Protein AF-A0A2D5TK90-F1 (afdb_monomer_lite)

Radius of gyration: 46.1 Å; chains: 1; bounding box: 96×76×104 Å

Foldseek 3Di:
DDPPPVVVVVVVVVVVVVVVVVVCVPVDDDPDDPDPDDPDPPVPDDPPPQDPVRVVVVVVVVVVVVVVVVVVVVVVVVVVVVVVVVVVVVVVCVVDDPPVCVLLVVLQVQLVVLCVQLVVCVVVVVLVSNLVSLVSSCVSPVPPVSSLVSNLVSLLVCCLPVVPVVSLVVSLVSLVVCCVVCVVCVVVSVVSNVVSVVSPD

Sequence (201 aa):
MSGGGFMSSMNSVIRKNRDLLKNKSKFRERNPIPNKSKKTKLDQYEIREISFQEKTKIRHQKKMQDTQSIIIKFLIGFLLVSIFINIYLAFIKSDEIPPENLPLKRLEEMSADFNKSGELFRRIKNWSGAIDSYKLSIENDPSNFDAHQKLLFVLTEKCKEDDDYQRCLEAKEHANKIKKIFIEEEEKLDEIVKKINKIKK

Structure (mmCIF, N/CA/C/O backbone):
data_AF-A0A2D5TK90-F1
#
_entry.id   AF-A0A2D5TK90-F1
#
loop_
_atom_site.group_PDB
_atom_site.id
_atom_site.type_symbol
_atom_site.label_atom_id
_atom_site.label_alt_id
_atom_site.label_comp_id
_atom_site.label_asym_id
_atom_site.label_entity_id
_atom_site.label_seq_id
_atom_site.pdbx_PDB_ins_code
_atom_site.Cartn_x
_atom_site.Cartn_y
_atom_site.Cartn_z
_atom_site.occupancy
_atom_site.B_iso_or_equiv
_atom_site.auth_seq_id
_atom_site.auth_comp_id
_atom_site.auth_asym_id
_atom_site.auth_atom_id
_atom_site.pdbx_PDB_model_num
ATOM 1 N N . MET A 1 1 ? -17.715 66.823 68.731 1.00 54.03 1 MET A N 1
ATOM 2 C CA . MET A 1 1 ? -18.935 66.006 68.919 1.00 54.03 1 MET A CA 1
ATOM 3 C C . MET A 1 1 ? -19.782 66.126 67.665 1.00 54.03 1 MET A C 1
ATOM 5 O O . MET A 1 1 ? -20.173 67.231 67.329 1.00 54.03 1 MET A O 1
ATOM 9 N N . SER A 1 2 ? -20.015 65.035 66.940 1.00 43.16 2 SER A N 1
ATOM 10 C CA . SER A 1 2 ? -21.021 65.011 65.871 1.00 43.16 2 SER A CA 1
ATOM 11 C C . SER A 1 2 ? -21.533 63.581 65.723 1.00 43.16 2 SER A C 1
ATOM 13 O O . SER A 1 2 ? -20.884 62.714 65.138 1.00 43.16 2 SER A O 1
ATOM 15 N N . GLY A 1 3 ? -22.664 63.318 66.378 1.00 56.09 3 GLY A N 1
ATOM 16 C CA . GLY A 1 3 ? -23.354 62.033 66.406 1.00 56.09 3 GLY A CA 1
ATOM 17 C C . GLY A 1 3 ? -24.099 61.757 65.101 1.00 56.09 3 GLY A C 1
ATOM 18 O O . GLY A 1 3 ? -25.322 61.817 65.064 1.00 56.09 3 GLY A O 1
ATOM 19 N N . GLY A 1 4 ? -23.364 61.449 64.029 1.00 54.12 4 GLY A N 1
ATOM 20 C CA . GLY A 1 4 ? -23.938 61.141 62.709 1.00 54.12 4 GLY A CA 1
ATOM 21 C C . GLY A 1 4 ? -24.215 59.654 62.437 1.00 54.12 4 GLY A C 1
ATOM 22 O O . GLY A 1 4 ? -24.964 59.325 61.519 1.00 54.12 4 GLY A O 1
ATOM 23 N N . GLY A 1 5 ? -23.645 58.733 63.223 1.00 58.75 5 GLY A N 1
ATOM 24 C CA . GLY A 1 5 ? -23.726 57.288 62.946 1.00 58.75 5 GLY A CA 1
ATOM 25 C C . GLY A 1 5 ? -25.103 56.669 63.211 1.00 58.75 5 GLY A C 1
ATOM 26 O O . GLY A 1 5 ? -25.573 55.832 62.440 1.00 58.75 5 GLY A O 1
ATOM 27 N N . PHE A 1 6 ? -25.786 57.119 64.267 1.00 59.12 6 PHE A N 1
ATOM 28 C CA . PHE A 1 6 ? -27.066 56.538 64.687 1.00 59.12 6 PHE A CA 1
ATOM 29 C C . PHE A 1 6 ? -28.229 56.949 63.773 1.00 59.12 6 PHE A C 1
ATOM 31 O O . PHE A 1 6 ? -29.079 56.128 63.440 1.00 59.12 6 PHE A O 1
ATOM 38 N N . MET A 1 7 ? -28.240 58.194 63.285 1.00 58.31 7 MET A N 1
ATOM 39 C CA . MET A 1 7 ? -29.274 58.645 62.346 1.00 58.31 7 MET A CA 1
ATOM 40 C C . MET A 1 7 ? -29.135 58.001 60.961 1.00 58.31 7 MET A C 1
ATOM 42 O O . MET A 1 7 ? -30.141 57.734 60.305 1.00 58.31 7 MET A O 1
ATOM 46 N N . SER A 1 8 ? -27.909 57.687 60.530 1.00 62.44 8 SER A N 1
ATOM 47 C CA . SER A 1 8 ? -27.668 56.978 59.267 1.00 62.44 8 SER A CA 1
ATOM 48 C C . SER A 1 8 ? -28.209 55.542 59.303 1.00 62.44 8 SER A C 1
ATOM 50 O O . SER A 1 8 ? -28.915 55.115 58.383 1.00 62.44 8 SER A O 1
ATOM 52 N N . SER A 1 9 ? -27.979 54.815 60.406 1.00 66.12 9 SER A N 1
ATOM 53 C CA . SER A 1 9 ? -28.521 53.460 60.567 1.00 66.12 9 SER A CA 1
ATOM 54 C C . SER A 1 9 ? -30.051 53.479 60.649 1.00 66.12 9 SER A C 1
ATOM 56 O O . SER A 1 9 ? -30.713 52.687 59.975 1.00 66.12 9 SER A O 1
ATOM 58 N N . MET A 1 10 ? -30.624 54.449 61.362 1.00 70.88 10 MET A N 1
ATOM 59 C CA . MET A 1 10 ? -32.071 54.599 61.503 1.00 70.88 10 MET A CA 1
ATOM 60 C C . MET A 1 10 ? -32.746 54.933 60.165 1.00 70.88 10 MET A C 1
ATOM 62 O O . MET A 1 10 ? -33.746 54.311 59.805 1.00 70.88 10 MET A O 1
ATOM 66 N N . ASN A 1 11 ? -32.144 55.809 59.356 1.00 70.06 11 ASN A N 1
ATOM 67 C CA . ASN A 1 11 ? -32.622 56.106 58.003 1.00 70.06 11 ASN A CA 1
ATOM 68 C C . ASN A 1 11 ? -32.557 54.888 57.070 1.00 70.06 11 ASN A C 1
ATOM 70 O O . ASN A 1 11 ? -33.447 54.702 56.235 1.00 70.06 11 ASN A O 1
ATOM 74 N N . SER A 1 12 ? -31.547 54.027 57.221 1.00 70.69 12 SER A N 1
ATOM 75 C CA . SER A 1 12 ? -31.434 52.790 56.438 1.00 70.69 12 SER A CA 1
ATOM 76 C C . SER A 1 12 ? -32.532 51.772 56.783 1.00 70.69 12 SER A C 1
ATOM 78 O O . SER A 1 12 ? -33.103 51.144 55.887 1.00 70.69 12 SER A O 1
ATOM 80 N N . VAL A 1 13 ? -32.892 51.667 58.067 1.00 73.25 13 VAL A N 1
ATOM 81 C CA . VAL A 1 13 ? -33.978 50.802 58.552 1.00 73.25 13 VAL A CA 1
ATOM 82 C C . VAL A 1 13 ? -35.334 51.341 58.099 1.00 73.25 13 VAL A C 1
ATOM 84 O O . VAL A 1 13 ? -36.159 50.581 57.595 1.00 73.25 13 VAL A O 1
ATOM 87 N N . ILE A 1 14 ? -35.550 52.657 58.186 1.00 75.31 14 ILE A N 1
ATOM 88 C CA . ILE A 1 14 ? -36.778 53.303 57.700 1.00 75.31 14 ILE A CA 1
ATOM 89 C C . ILE A 1 14 ? -36.935 53.108 56.185 1.00 75.31 14 ILE A C 1
ATOM 91 O O . ILE A 1 14 ? -38.036 52.798 55.728 1.00 75.31 14 ILE A O 1
ATOM 95 N N . ARG A 1 15 ? -35.853 53.210 55.397 1.00 71.38 15 ARG A N 1
ATOM 96 C CA . ARG A 1 15 ? -35.884 52.908 53.952 1.00 71.38 15 ARG A CA 1
ATOM 97 C C . ARG A 1 15 ? -36.272 51.461 53.668 1.00 71.38 15 ARG A C 1
ATOM 99 O O . ARG A 1 15 ? -37.215 51.245 52.913 1.00 71.38 15 ARG A O 1
ATOM 106 N N . LYS A 1 16 ? -35.622 50.488 54.315 1.00 69.31 16 LYS A N 1
ATOM 107 C CA . LYS A 1 16 ? -35.966 49.063 54.152 1.00 69.31 16 LYS A CA 1
ATOM 108 C C . LYS A 1 16 ? -37.419 48.775 54.534 1.00 69.31 16 LYS A C 1
ATOM 110 O O . LYS A 1 16 ? -38.108 48.052 53.820 1.00 69.31 16 LYS A O 1
ATOM 115 N N . ASN A 1 17 ? -37.916 49.390 55.605 1.00 71.75 17 ASN A N 1
ATOM 116 C CA . ASN A 1 17 ? -39.316 49.259 56.004 1.00 71.75 17 ASN A CA 1
ATOM 117 C C . ASN A 1 17 ? -40.267 49.912 54.990 1.00 71.75 17 ASN A C 1
ATOM 119 O O . ASN A 1 17 ? -41.322 49.357 54.696 1.00 71.75 17 ASN A O 1
ATOM 123 N N . ARG A 1 18 ? -39.896 51.047 54.389 1.00 71.94 18 ARG A N 1
ATOM 124 C CA . ARG A 1 18 ? -40.683 51.695 53.328 1.00 71.94 18 ARG A CA 1
ATOM 125 C C . ARG A 1 18 ? -40.760 50.843 52.060 1.00 71.94 18 ARG A C 1
ATOM 127 O O . ARG A 1 18 ? -41.823 50.796 51.445 1.00 71.94 18 ARG A O 1
ATOM 134 N N . ASP A 1 19 ? -39.691 50.141 51.703 1.00 67.44 19 ASP A N 1
ATOM 135 C CA . ASP A 1 19 ? -39.678 49.227 50.553 1.00 67.44 19 ASP A CA 1
ATOM 136 C C . ASP A 1 19 ? -40.534 47.975 50.808 1.00 67.44 19 ASP A C 1
ATOM 138 O O . ASP A 1 19 ? -41.284 47.544 49.930 1.00 67.44 19 ASP A O 1
ATOM 142 N N . LEU A 1 20 ? -40.540 47.461 52.045 1.00 64.56 20 LEU A N 1
ATOM 143 C CA . LEU A 1 20 ? -41.476 46.413 52.473 1.00 64.56 20 LEU A CA 1
ATOM 144 C C . LEU A 1 20 ? -42.942 46.873 52.380 1.00 64.56 20 LEU A C 1
ATOM 146 O O . LEU A 1 20 ? -43.810 46.094 51.990 1.00 64.56 20 LEU A O 1
ATOM 150 N N . LEU A 1 21 ? -43.222 48.145 52.685 1.00 63.66 21 LEU A N 1
ATOM 151 C CA . LEU A 1 21 ? -44.562 48.729 52.575 1.00 63.66 21 LEU A CA 1
ATOM 152 C C . LEU A 1 21 ? -44.948 49.100 51.132 1.00 63.66 21 LEU A C 1
ATOM 154 O O . LEU A 1 21 ? -46.135 49.107 50.822 1.00 63.66 21 LEU A O 1
ATOM 158 N N . LYS A 1 22 ? -43.999 49.385 50.232 1.00 63.22 22 LYS A N 1
ATOM 159 C CA . LYS A 1 22 ? -44.282 49.602 48.797 1.00 63.22 22 LYS A CA 1
ATOM 160 C C . LYS A 1 22 ? -44.717 48.318 48.091 1.00 63.22 22 LYS A C 1
ATOM 162 O O . LYS A 1 22 ? -45.549 48.372 47.192 1.00 63.22 22 LYS A O 1
ATOM 167 N N . ASN A 1 23 ? -44.266 47.160 48.572 1.00 55.91 23 ASN A N 1
ATOM 168 C CA . ASN A 1 23 ? -44.740 45.846 48.123 1.00 55.91 23 ASN A CA 1
ATOM 169 C C . ASN A 1 23 ? -46.127 45.455 48.687 1.00 55.91 23 ASN A C 1
ATOM 171 O O . ASN A 1 23 ? -46.530 44.291 48.617 1.00 55.91 23 ASN A O 1
ATOM 175 N N . LYS A 1 24 ? -46.902 46.424 49.205 1.00 54.28 24 LYS A N 1
ATOM 176 C CA . LYS A 1 24 ? -48.295 46.246 49.646 1.00 54.28 24 LYS A CA 1
ATOM 177 C C . LYS A 1 24 ? -49.293 45.937 48.530 1.00 54.28 24 LYS A C 1
ATOM 179 O O . LYS A 1 24 ? -50.417 45.586 48.861 1.00 54.28 24 LYS A O 1
ATOM 184 N N . SER A 1 25 ? -48.919 45.944 47.247 1.00 54.69 25 SER A N 1
ATOM 185 C CA . SER A 1 25 ? -49.802 45.419 46.185 1.00 54.69 25 SER A CA 1
ATOM 186 C C . SER A 1 25 ? -50.128 43.923 46.349 1.00 54.69 25 SER A C 1
ATOM 188 O O . SER A 1 25 ? -51.062 43.425 45.728 1.00 54.69 25 SER A O 1
ATOM 190 N N . LYS A 1 26 ? -49.406 43.205 47.226 1.00 55.16 26 LYS A N 1
ATOM 191 C CA . LYS A 1 26 ? -49.747 41.838 47.662 1.00 55.16 26 LYS A CA 1
ATOM 192 C C . LYS A 1 26 ? -50.606 41.770 48.930 1.00 55.16 26 LYS A C 1
ATOM 194 O O . LYS A 1 26 ? -51.121 40.701 49.250 1.00 55.16 26 LYS A O 1
ATOM 199 N N . PHE A 1 27 ? -50.800 42.879 49.640 1.00 55.88 27 PHE A N 1
ATOM 200 C CA . PHE A 1 27 ? -51.770 42.970 50.726 1.00 55.88 27 PHE A CA 1
ATOM 201 C C . PHE A 1 27 ? -53.108 43.405 50.135 1.00 55.88 27 PHE A C 1
ATOM 203 O O . PHE A 1 27 ? -53.437 44.585 50.104 1.00 55.88 27 PHE A O 1
ATOM 210 N N . ARG A 1 28 ? -53.886 42.425 49.662 1.00 52.75 28 ARG A N 1
ATOM 211 C CA . ARG A 1 28 ? -55.330 42.601 49.478 1.00 52.75 28 ARG A CA 1
ATOM 212 C C . ARG A 1 28 ? -55.897 43.203 50.764 1.00 52.75 28 ARG A C 1
ATOM 214 O O . ARG A 1 28 ? -55.723 42.612 51.834 1.00 52.75 28 ARG A O 1
ATOM 221 N N . GLU A 1 29 ? -56.567 44.347 50.651 1.00 50.97 29 GLU A N 1
ATOM 222 C CA . GLU A 1 29 ? -57.528 44.787 51.657 1.00 50.97 29 GLU A CA 1
ATOM 223 C C . GLU A 1 29 ? -58.407 43.584 51.995 1.00 50.97 29 GLU A C 1
ATOM 225 O O . GLU A 1 29 ? -59.046 42.990 51.123 1.00 50.97 29 GLU A O 1
ATOM 230 N N . ARG A 1 30 ? -58.366 43.143 53.254 1.00 51.00 30 ARG A N 1
ATOM 231 C CA . ARG A 1 30 ? -59.357 42.179 53.712 1.00 51.00 30 ARG A CA 1
ATOM 232 C C . ARG A 1 30 ? -60.684 42.914 53.643 1.00 51.00 30 ARG A C 1
ATOM 234 O O . ARG A 1 30 ? -60.821 43.960 54.272 1.00 51.00 30 ARG A O 1
ATOM 241 N N . ASN A 1 31 ? -61.605 42.365 52.858 1.00 48.66 31 ASN A N 1
ATOM 242 C CA . ASN A 1 31 ? -62.979 42.832 52.760 1.00 48.66 31 ASN A CA 1
ATOM 243 C C . ASN A 1 31 ? -63.517 43.218 54.149 1.00 48.66 31 ASN A C 1
ATOM 245 O O . ASN A 1 31 ? -63.238 42.493 55.116 1.00 48.66 31 ASN A O 1
ATOM 249 N N . PRO A 1 32 ? -64.289 44.314 54.264 1.00 55.88 32 PRO A N 1
ATOM 250 C CA . PRO A 1 32 ? -64.964 44.643 55.507 1.00 55.88 32 PRO A CA 1
ATOM 251 C C . PRO A 1 32 ? -65.766 43.425 55.973 1.00 55.88 32 PRO A C 1
ATOM 253 O O . PRO A 1 32 ? -66.385 42.725 55.169 1.00 55.88 32 PRO A O 1
ATOM 256 N N . ILE A 1 33 ? -65.651 43.147 57.272 1.00 50.88 33 ILE A N 1
ATOM 257 C CA . ILE A 1 33 ? -66.181 41.974 57.973 1.00 50.88 33 ILE A CA 1
ATOM 258 C C . ILE A 1 33 ? -67.583 41.638 57.437 1.00 50.88 33 ILE A C 1
ATOM 260 O O . ILE A 1 33 ? -68.490 42.460 57.594 1.00 50.88 33 ILE A O 1
ATOM 264 N N . PRO A 1 34 ? -67.798 40.462 56.814 1.00 42.78 34 PRO A N 1
ATOM 265 C CA . PRO A 1 34 ? -69.133 40.082 56.403 1.00 42.78 34 PRO A CA 1
ATOM 266 C C . PRO A 1 34 ? -69.979 39.906 57.660 1.00 42.78 34 PRO A C 1
ATOM 268 O O . PRO A 1 34 ? -69.581 39.257 58.630 1.00 42.78 34 PRO A O 1
ATOM 271 N N . ASN A 1 35 ? -71.139 40.549 57.624 1.00 44.41 35 ASN A N 1
ATOM 272 C CA . ASN A 1 35 ? -72.135 40.585 58.676 1.00 44.41 35 ASN A CA 1
ATOM 273 C C . ASN A 1 35 ? -72.366 39.180 59.274 1.00 44.41 35 ASN A C 1
ATOM 275 O O . ASN A 1 35 ? -72.590 38.207 58.548 1.00 44.41 35 ASN A O 1
ATOM 279 N N . LYS A 1 36 ? -72.262 39.080 60.605 1.00 52.12 36 LYS A N 1
ATOM 280 C CA . LYS A 1 36 ? -72.342 37.839 61.392 1.00 52.12 36 LYS A CA 1
ATOM 281 C C . LYS A 1 36 ? -73.651 37.092 61.112 1.00 52.12 36 LYS A C 1
ATOM 283 O O . LYS A 1 36 ? -74.667 37.401 61.720 1.00 52.12 36 LYS A O 1
ATOM 288 N N . SER A 1 37 ? -73.638 36.072 60.255 1.00 52.28 37 SER A N 1
ATOM 289 C CA . SER A 1 37 ? -74.726 35.072 60.251 1.00 52.28 37 SER A CA 1
ATOM 290 C C . SER A 1 37 ? -74.398 33.703 59.650 1.00 52.28 37 SER A C 1
ATOM 292 O O . SER A 1 37 ? -75.303 32.891 59.484 1.00 52.28 37 SER A O 1
ATOM 294 N N . LYS A 1 38 ? -73.130 33.362 59.385 1.00 43.72 38 LYS A N 1
ATOM 295 C CA . LYS A 1 38 ? -72.759 31.969 59.081 1.00 43.72 38 LYS A CA 1
ATOM 296 C C . LYS A 1 38 ? -71.447 31.603 59.759 1.00 43.72 38 LYS A C 1
ATOM 298 O O . LYS A 1 38 ? -70.394 32.088 59.364 1.00 43.72 38 LYS A O 1
ATOM 303 N N . LYS A 1 39 ? -71.530 30.730 60.771 1.00 52.34 39 LYS A N 1
ATOM 304 C CA . LYS A 1 39 ? -70.386 29.999 61.334 1.00 52.34 39 LYS A CA 1
ATOM 305 C C . LYS A 1 39 ? -69.757 29.165 60.216 1.00 52.34 39 LYS A C 1
ATOM 307 O O . LYS A 1 39 ? -70.213 28.062 59.920 1.00 52.34 39 LYS A O 1
ATOM 312 N N . THR A 1 40 ? -68.751 29.708 59.544 1.00 42.81 40 THR A N 1
ATOM 313 C CA . THR A 1 40 ? -67.854 28.930 58.692 1.00 42.81 40 THR A CA 1
ATOM 314 C C . THR A 1 40 ? -66.871 28.177 59.585 1.00 42.81 40 THR A C 1
ATOM 316 O O . THR A 1 40 ? -66.503 28.654 60.654 1.00 42.81 40 THR A O 1
ATOM 319 N N . LYS A 1 41 ? -66.474 26.974 59.158 1.00 51.16 41 LYS A N 1
ATOM 320 C CA . LYS A 1 41 ? -65.645 25.974 59.867 1.00 51.16 41 LYS A CA 1
ATOM 321 C C . LYS A 1 41 ? -64.217 26.435 60.258 1.00 51.16 41 LYS A C 1
ATOM 323 O O . LYS A 1 41 ? -63.323 25.606 60.377 1.00 51.16 41 LYS A O 1
ATOM 328 N N . LEU A 1 42 ? -63.966 27.735 60.399 1.00 47.94 42 LEU A N 1
ATOM 329 C CA . LEU A 1 42 ? -62.645 28.305 60.667 1.00 47.94 42 LEU A CA 1
ATOM 330 C C . LEU A 1 42 ? -62.343 28.515 62.160 1.00 47.94 42 LEU A C 1
ATOM 332 O O . LEU A 1 42 ? -61.182 28.709 62.500 1.00 47.94 42 LEU A O 1
ATOM 336 N N . ASP A 1 43 ? -63.340 28.414 63.044 1.00 45.16 43 ASP A N 1
ATOM 337 C CA . ASP A 1 43 ? -63.162 28.573 64.500 1.00 45.16 43 ASP A CA 1
ATOM 338 C C . ASP A 1 43 ? -62.642 27.296 65.201 1.00 45.16 43 ASP A C 1
ATOM 340 O O . ASP A 1 43 ? -62.602 27.227 66.424 1.00 45.16 43 ASP A O 1
ATOM 344 N N . GLN A 1 44 ? -62.249 26.265 64.443 1.00 46.81 44 GLN A N 1
ATOM 345 C CA . GLN A 1 44 ? -61.806 24.963 64.969 1.00 46.81 44 GLN A CA 1
ATOM 346 C C . GLN A 1 44 ? -60.291 24.725 64.910 1.00 46.81 44 GLN A C 1
ATOM 348 O O . GLN A 1 44 ? -59.839 23.598 65.099 1.00 46.81 44 GLN A O 1
ATOM 353 N N . TYR A 1 45 ? -59.486 25.758 64.670 1.00 52.69 45 TYR A N 1
ATOM 354 C CA . TYR A 1 45 ? -58.036 25.630 64.802 1.00 52.69 45 TYR A CA 1
ATOM 355 C C . TYR A 1 45 ? -57.597 26.102 66.187 1.00 52.69 45 TYR A C 1
ATOM 357 O O . TYR A 1 45 ? -57.235 27.261 66.380 1.00 52.69 45 TYR A O 1
ATOM 365 N N . GLU A 1 46 ? -57.602 25.181 67.151 1.00 51.25 46 GLU A N 1
ATOM 366 C CA . GLU A 1 46 ? -56.807 25.342 68.367 1.00 51.25 46 GLU A CA 1
ATOM 367 C C . GLU A 1 46 ? -55.328 25.346 67.969 1.00 51.25 46 GLU A C 1
ATOM 369 O O . GLU A 1 46 ? -54.778 24.341 67.507 1.00 51.25 46 GLU A O 1
ATOM 374 N N . ILE A 1 47 ? -54.668 26.495 68.118 1.00 52.44 47 ILE A N 1
ATOM 375 C CA . ILE A 1 47 ? -53.214 26.581 67.979 1.00 52.44 47 ILE A CA 1
ATOM 376 C C . ILE A 1 47 ? -52.622 25.860 69.190 1.00 52.44 47 ILE A C 1
ATOM 378 O O . ILE A 1 47 ? -52.424 26.448 70.250 1.00 52.44 47 ILE A O 1
ATOM 382 N N . ARG A 1 48 ? -52.376 24.558 69.038 1.00 60.00 48 ARG A N 1
ATOM 383 C CA . ARG A 1 48 ? -51.713 23.743 70.055 1.00 60.00 48 ARG A CA 1
ATOM 384 C C . ARG A 1 48 ? -50.295 24.281 70.252 1.00 60.00 48 ARG A C 1
ATOM 386 O O . ARG A 1 48 ? -49.499 24.280 69.310 1.00 60.00 48 ARG A O 1
ATOM 393 N N . GLU A 1 49 ? -49.964 24.742 71.455 1.00 60.84 49 GLU A N 1
ATOM 394 C CA . GLU A 1 49 ? -48.594 25.137 71.784 1.00 60.84 49 GLU A CA 1
ATOM 395 C C . GLU A 1 49 ? -47.697 23.895 71.804 1.00 60.84 49 GLU A C 1
ATOM 397 O O . GLU A 1 49 ? -47.638 23.134 72.765 1.00 60.84 49 GLU A O 1
ATOM 402 N N . ILE A 1 50 ? -47.018 23.667 70.682 1.00 63.16 50 ILE A N 1
ATOM 403 C CA . ILE A 1 50 ? -46.083 22.556 70.511 1.00 63.16 50 ILE A CA 1
ATOM 404 C C . ILE A 1 50 ? -44.921 22.751 71.489 1.00 63.16 50 ILE A C 1
ATOM 406 O O . ILE A 1 50 ? -44.228 23.781 71.446 1.00 63.16 50 ILE A O 1
ATOM 410 N N . SER A 1 51 ? -44.690 21.751 72.342 1.00 73.12 51 SER A N 1
ATOM 411 C CA . SER A 1 51 ? -43.623 21.783 73.345 1.00 73.12 51 SER A CA 1
ATOM 412 C C . SER A 1 51 ? -42.246 21.931 72.686 1.00 73.12 51 SER A C 1
ATOM 414 O O . SER A 1 51 ? -42.032 21.548 71.531 1.00 73.12 51 SER A O 1
ATOM 416 N N . PHE A 1 52 ? -41.267 22.480 73.411 1.00 73.62 52 PHE A N 1
ATOM 417 C CA . PHE A 1 52 ? -39.911 22.654 72.878 1.00 73.62 52 PHE A CA 1
ATOM 418 C C . PHE A 1 52 ? -39.304 21.327 72.383 1.00 73.62 52 PHE A C 1
ATOM 420 O O . PHE A 1 52 ? -38.693 21.292 71.316 1.00 73.62 52 PHE A O 1
ATOM 427 N N . GLN A 1 53 ? -39.551 20.228 73.104 1.00 73.62 53 GLN A N 1
ATOM 428 C CA . GLN A 1 53 ? -39.104 18.882 72.726 1.00 73.62 53 GLN A CA 1
ATOM 429 C C . GLN A 1 53 ? -39.756 18.368 71.435 1.00 73.62 53 GLN A C 1
ATOM 431 O O . GLN A 1 53 ? -39.152 17.623 70.667 1.00 73.62 53 GLN A O 1
ATOM 436 N N . GLU A 1 54 ? -40.998 18.755 71.171 1.00 75.06 54 GLU A N 1
ATOM 437 C CA . GLU A 1 54 ? -41.729 18.340 69.977 1.00 75.06 54 GLU A CA 1
ATOM 438 C C . GLU A 1 54 ? -41.299 19.186 68.761 1.00 75.06 54 GLU A C 1
ATOM 440 O O . GLU A 1 54 ? -41.080 18.652 67.671 1.00 75.06 54 GLU A O 1
ATOM 445 N N . LYS A 1 55 ? -40.988 20.478 68.962 1.00 77.00 55 LYS A N 1
ATOM 446 C CA . LYS A 1 55 ? -40.357 21.338 67.939 1.00 77.00 55 LYS A CA 1
ATOM 447 C C . LYS A 1 55 ? -38.972 20.839 67.519 1.00 77.00 55 LYS A C 1
ATOM 449 O O . LYS A 1 55 ? -38.644 20.907 66.333 1.00 77.00 55 LYS A O 1
ATOM 454 N N . THR A 1 56 ? -38.145 20.355 68.449 1.00 75.19 56 THR A N 1
ATOM 455 C CA . THR A 1 56 ? -36.817 19.814 68.106 1.00 75.19 56 THR A CA 1
ATOM 456 C C . THR A 1 56 ? -36.935 18.518 67.309 1.00 75.19 56 THR A C 1
ATOM 458 O O . THR A 1 56 ? -36.261 18.389 66.287 1.00 75.19 56 THR A O 1
ATOM 461 N N . LYS A 1 57 ? -37.848 17.609 67.682 1.00 80.19 57 LYS A N 1
ATOM 462 C CA . LYS A 1 57 ? -38.131 16.379 66.917 1.00 80.19 57 LYS A CA 1
ATOM 463 C C . LYS A 1 57 ? -38.569 16.674 65.480 1.00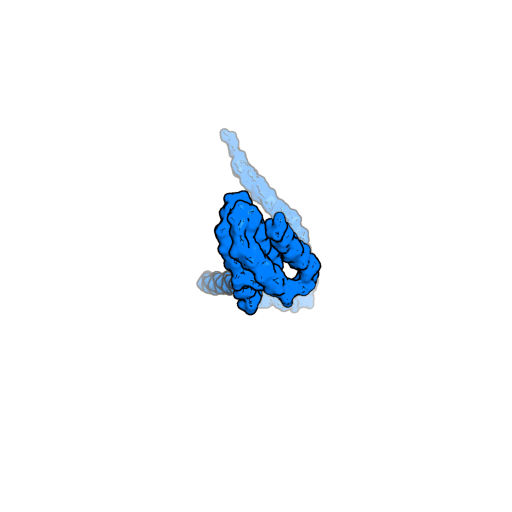 80.19 57 LYS A C 1
ATOM 465 O O . LYS A 1 57 ? -37.994 16.107 64.553 1.00 80.19 57 LYS A O 1
ATOM 470 N N . ILE A 1 58 ? -39.494 17.618 65.284 1.00 79.19 58 ILE A N 1
ATOM 471 C CA . ILE A 1 58 ? -39.953 18.033 63.945 1.00 79.19 58 ILE A CA 1
ATOM 472 C C . ILE A 1 58 ? -38.796 18.613 63.117 1.00 79.19 58 ILE A C 1
ATOM 474 O O . ILE A 1 58 ? -38.650 18.285 61.940 1.00 79.19 58 ILE A O 1
ATOM 478 N N . ARG A 1 59 ? -37.930 19.445 63.717 1.00 76.25 59 ARG A N 1
ATOM 479 C CA . ARG A 1 59 ? -36.745 19.993 63.027 1.00 76.25 59 ARG A CA 1
ATOM 480 C C . ARG A 1 59 ? -35.755 18.904 62.621 1.00 76.25 59 ARG A C 1
ATOM 482 O O . ARG A 1 59 ? -35.244 18.951 61.505 1.00 76.25 59 ARG A O 1
ATOM 489 N N . HIS A 1 60 ? -35.496 17.931 63.493 1.00 75.81 60 HIS A N 1
ATOM 490 C CA . HIS A 1 60 ? -34.618 16.804 63.180 1.00 75.81 60 HIS A CA 1
ATOM 491 C C . HIS A 1 60 ? -35.196 15.921 62.070 1.00 75.81 60 HIS A C 1
ATOM 493 O O . HIS A 1 60 ? -34.472 15.596 61.133 1.00 75.81 60 HIS A O 1
ATOM 499 N N . GLN A 1 61 ? -36.493 15.601 62.117 1.00 79.12 61 GLN A N 1
ATOM 500 C CA . GLN A 1 61 ? -37.166 14.844 61.056 1.00 79.12 61 GLN A CA 1
ATOM 501 C C . GLN A 1 61 ? -37.125 15.575 59.713 1.00 79.12 61 GLN A C 1
ATOM 503 O O . GLN A 1 61 ? -36.777 14.972 58.701 1.00 79.12 61 GLN A O 1
ATOM 508 N N . LYS A 1 62 ? -37.407 16.882 59.703 1.00 78.81 62 LYS A N 1
ATOM 509 C CA . LYS A 1 62 ? -37.367 17.685 58.477 1.00 78.81 62 LYS A CA 1
ATOM 510 C C . LYS A 1 62 ? -35.955 17.773 57.898 1.00 78.81 62 LYS A C 1
ATOM 512 O O . LYS A 1 62 ? -35.778 17.571 56.706 1.00 78.81 62 LYS A O 1
ATOM 517 N N . LYS A 1 63 ? -34.938 17.965 58.749 1.00 80.06 63 LYS A N 1
ATOM 518 C CA . LYS A 1 63 ? -33.529 17.956 58.327 1.00 80.06 63 LYS A CA 1
ATOM 519 C C . LYS A 1 63 ? -33.129 16.610 57.713 1.00 80.06 63 LYS A C 1
ATOM 521 O O . LYS A 1 63 ? -32.447 16.607 56.696 1.00 80.06 63 LYS A O 1
ATOM 526 N N . MET A 1 64 ? -33.578 15.493 58.293 1.00 76.19 64 MET A N 1
ATOM 527 C CA . MET A 1 64 ? -33.345 14.150 57.743 1.00 76.19 64 MET A CA 1
ATOM 528 C C . MET A 1 64 ? -34.024 13.959 56.376 1.00 76.19 64 MET A C 1
ATOM 530 O O . MET A 1 64 ? -33.393 13.457 55.445 1.00 76.19 64 MET A O 1
ATOM 534 N N . GLN A 1 65 ? -35.272 14.411 56.219 1.00 79.19 65 GLN A N 1
ATOM 535 C CA . GLN A 1 65 ? -35.984 14.376 54.934 1.00 79.19 65 GLN A CA 1
ATOM 536 C C . GLN A 1 65 ? -35.308 15.252 53.871 1.00 79.19 65 GLN A C 1
ATOM 538 O O . GLN A 1 65 ? -35.123 14.814 52.735 1.00 79.19 65 GLN A O 1
ATOM 543 N N . ASP A 1 66 ? -34.870 16.456 54.243 1.00 80.00 66 ASP A N 1
ATOM 544 C CA . ASP A 1 66 ? -34.154 17.359 53.341 1.00 80.00 66 ASP A CA 1
ATOM 545 C C . ASP A 1 66 ? -32.840 16.715 52.875 1.00 80.00 66 ASP A C 1
ATOM 547 O O . ASP A 1 66 ? -32.569 16.682 51.673 1.00 80.00 66 ASP A O 1
ATOM 551 N N . THR A 1 67 ? -32.068 16.104 53.785 1.00 79.94 67 THR A N 1
ATOM 552 C CA . THR A 1 67 ? -30.840 15.378 53.417 1.00 79.94 67 THR A CA 1
ATOM 553 C C . THR A 1 67 ? -31.107 14.182 52.507 1.00 79.94 67 THR A C 1
ATOM 555 O O . THR A 1 67 ? -30.377 13.992 51.537 1.00 79.94 67 THR A O 1
ATOM 558 N N . GLN A 1 68 ? -32.177 13.417 52.746 1.00 83.44 68 GLN A N 1
ATOM 559 C CA . GLN A 1 68 ? -32.570 12.312 51.867 1.00 83.44 68 GLN A CA 1
ATOM 560 C C . GLN A 1 68 ? -32.928 12.813 50.463 1.00 83.44 68 GLN A C 1
ATOM 562 O O . GLN A 1 68 ? -32.488 12.237 49.470 1.00 83.44 68 GLN A O 1
ATOM 567 N N . SER A 1 69 ? -33.653 13.931 50.360 1.00 82.06 69 SER A N 1
ATOM 568 C CA . SER A 1 69 ? -34.007 14.529 49.068 1.00 82.06 69 SER A CA 1
ATOM 569 C C . SER A 1 69 ? -32.781 15.009 48.281 1.00 82.06 69 SER A C 1
ATOM 571 O O . SER A 1 69 ? -32.748 14.901 47.055 1.00 82.06 69 SER A O 1
ATOM 573 N N . ILE A 1 70 ? -31.755 15.507 48.979 1.00 86.81 70 ILE A N 1
ATOM 574 C CA . ILE A 1 70 ? -30.487 15.935 48.382 1.00 86.81 70 ILE A CA 1
ATOM 575 C C . ILE A 1 70 ? -29.732 14.720 47.835 1.00 86.81 70 ILE A C 1
ATOM 577 O O . ILE A 1 70 ? -29.316 14.738 46.679 1.00 86.81 70 ILE A O 1
ATOM 581 N N . ILE A 1 71 ? -29.620 13.646 48.622 1.00 89.12 71 ILE A N 1
ATOM 582 C CA . ILE A 1 71 ? -28.951 12.402 48.209 1.00 89.12 71 ILE A CA 1
ATOM 583 C C . ILE A 1 71 ? -29.620 11.807 46.963 1.00 89.12 71 ILE A C 1
ATOM 585 O O . ILE A 1 71 ? -28.935 11.462 46.004 1.00 89.12 71 ILE A O 1
ATOM 589 N N . ILE A 1 72 ? -30.955 11.752 46.931 1.00 91.81 72 ILE A N 1
ATOM 590 C CA . ILE A 1 72 ? -31.705 11.232 45.777 1.00 91.81 72 ILE A CA 1
ATOM 591 C C . ILE A 1 72 ? -31.426 12.062 44.515 1.00 91.81 72 ILE A C 1
ATOM 593 O O . ILE A 1 72 ? -31.197 11.497 43.447 1.00 91.81 72 ILE A O 1
ATOM 597 N N . LYS A 1 73 ? -31.386 13.397 44.619 1.00 93.06 73 LYS A N 1
ATOM 598 C CA . LYS A 1 73 ? -31.056 14.271 43.479 1.00 93.06 73 LYS A CA 1
ATOM 599 C C . LYS A 1 73 ? -29.639 14.035 42.958 1.00 93.06 73 LYS A C 1
ATOM 601 O O . LYS A 1 73 ? -29.448 14.017 41.745 1.00 93.06 73 LYS A O 1
ATOM 606 N N . PHE A 1 74 ? -28.667 13.819 43.846 1.00 94.19 74 PHE A N 1
ATOM 607 C CA . PHE A 1 74 ? -27.302 13.471 43.445 1.00 94.19 74 PHE A CA 1
ATOM 608 C C . PHE A 1 74 ? -27.234 12.120 42.725 1.00 94.19 74 PHE A C 1
ATOM 610 O O . PHE A 1 74 ? -26.572 12.024 41.696 1.00 94.19 74 PHE A O 1
ATOM 617 N N . LEU A 1 75 ? -27.957 11.104 43.208 1.00 94.12 75 LEU A N 1
ATOM 618 C CA . LEU A 1 75 ? -28.022 9.790 42.557 1.00 94.12 75 LEU A CA 1
ATOM 619 C C . LEU A 1 75 ? -28.632 9.869 41.152 1.00 94.12 75 LEU A C 1
ATOM 621 O O . LEU A 1 75 ? -28.087 9.298 40.210 1.00 94.12 75 LEU A O 1
ATOM 625 N N . ILE A 1 76 ? -29.723 10.624 40.991 1.00 94.31 76 ILE A N 1
ATOM 626 C CA . ILE A 1 76 ? -30.342 10.856 39.678 1.00 94.31 76 ILE A CA 1
ATOM 627 C C . ILE A 1 7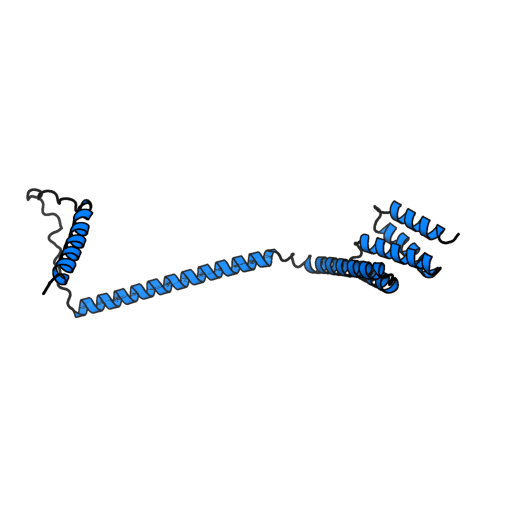6 ? -29.377 11.610 38.754 1.00 94.31 76 ILE A C 1
ATOM 629 O O . ILE A 1 76 ? -29.218 11.235 37.595 1.00 94.31 76 ILE A O 1
ATOM 633 N N . GLY A 1 77 ? -28.694 12.639 39.264 1.00 94.69 77 GLY A N 1
ATOM 634 C CA . GLY A 1 77 ? -27.683 13.375 38.504 1.00 94.69 77 GLY A CA 1
ATOM 635 C C . GLY A 1 77 ? -26.540 12.478 38.026 1.00 9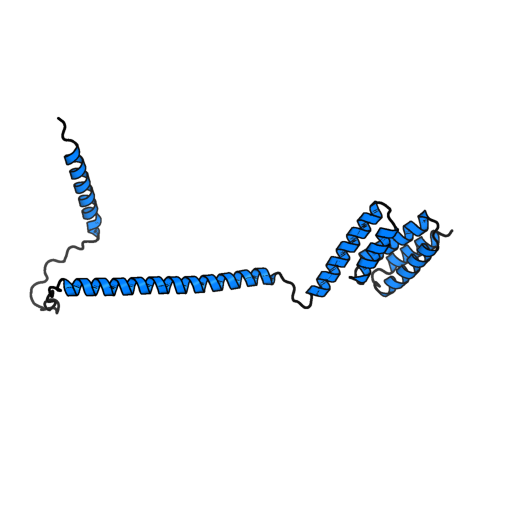4.69 77 GLY A C 1
ATOM 636 O O . GLY A 1 77 ? -26.151 12.551 36.864 1.00 94.69 77 GLY A O 1
ATOM 637 N N . PHE A 1 78 ? -26.052 11.58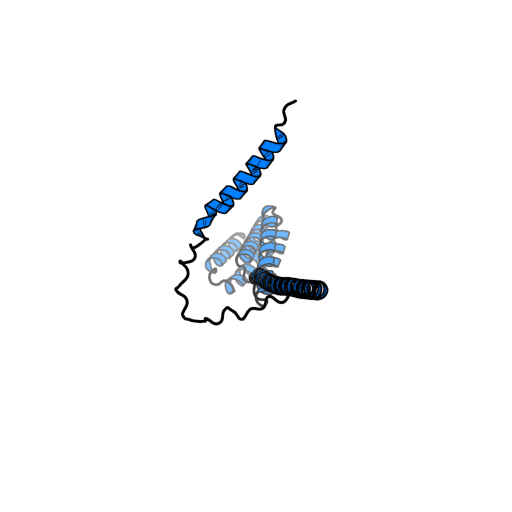2 38.884 1.00 94.81 78 PHE A N 1
ATOM 638 C CA . PHE A 1 78 ? -25.003 10.625 38.531 1.00 94.81 78 PHE A CA 1
ATOM 639 C C . PHE A 1 78 ? -25.446 9.652 37.429 1.00 94.81 78 PHE A C 1
ATOM 641 O O . PHE A 1 78 ? -24.696 9.416 36.482 1.00 94.81 78 PHE A O 1
ATOM 648 N N . LEU A 1 79 ? -26.682 9.143 37.500 1.00 93.94 79 LEU A N 1
ATOM 649 C CA . LEU A 1 79 ? -27.254 8.294 36.450 1.00 93.94 79 LEU A CA 1
ATOM 650 C C . LEU A 1 79 ? -27.333 9.023 35.105 1.00 93.94 79 LEU A C 1
ATOM 652 O O . LEU A 1 79 ? -26.941 8.463 34.084 1.00 93.94 79 LEU A O 1
ATOM 656 N N . LEU A 1 80 ? -27.780 10.281 35.103 1.00 94.25 80 LEU A N 1
ATOM 657 C CA . LEU A 1 80 ? -27.835 11.089 33.883 1.00 94.25 80 LEU A CA 1
ATOM 658 C C . LEU A 1 80 ? -26.438 11.289 33.287 1.00 94.25 80 LEU A C 1
ATOM 660 O O . LEU A 1 80 ? -26.251 11.066 32.094 1.00 94.25 80 LEU A O 1
ATOM 664 N N . VAL A 1 81 ? -25.444 11.637 34.109 1.00 95.56 81 VAL A N 1
ATOM 665 C CA . VAL A 1 81 ? -24.050 11.796 33.663 1.00 95.56 81 VAL A CA 1
ATOM 666 C C . VAL A 1 81 ? -23.505 10.496 33.067 1.00 95.56 81 VAL A C 1
ATOM 668 O O . VAL A 1 81 ? -22.888 10.532 32.007 1.00 95.56 81 VAL A O 1
ATOM 671 N N . SER A 1 82 ? -23.776 9.345 33.687 1.00 93.88 82 SER A N 1
ATOM 672 C CA . SER A 1 82 ? -23.365 8.040 33.155 1.00 93.88 82 SER A CA 1
ATOM 673 C C . SER A 1 82 ? -23.967 7.755 31.773 1.00 93.88 82 SER A C 1
ATOM 675 O O . SER A 1 82 ? -23.253 7.310 30.875 1.00 93.88 82 SER A O 1
ATOM 677 N N . ILE A 1 83 ? -25.249 8.073 31.565 1.00 94.06 83 ILE A N 1
ATOM 678 C CA . ILE A 1 83 ? -25.910 7.934 30.258 1.00 94.06 83 ILE A CA 1
ATOM 679 C C . ILE A 1 83 ? -25.243 8.842 29.215 1.00 94.06 83 ILE A C 1
ATOM 681 O O . ILE A 1 83 ? -24.915 8.375 28.126 1.00 94.06 83 ILE A O 1
ATOM 685 N N . PHE A 1 84 ? -24.982 10.109 29.552 1.00 94.06 84 PHE A N 1
ATOM 686 C CA . PHE A 1 84 ? -24.302 11.043 28.647 1.00 94.06 84 PHE A CA 1
ATOM 687 C C . PHE A 1 84 ? -22.884 10.591 28.287 1.00 94.06 84 PHE A C 1
ATOM 689 O O . PHE A 1 84 ? -22.509 10.672 27.120 1.00 94.06 84 PHE A O 1
ATOM 696 N N . ILE A 1 85 ? -22.117 10.072 29.251 1.00 94.06 85 ILE A N 1
ATOM 697 C CA . ILE A 1 85 ? -20.777 9.518 29.004 1.00 94.06 85 ILE A CA 1
ATOM 698 C C . ILE A 1 85 ? -20.859 8.347 28.022 1.00 94.06 85 ILE A C 1
ATOM 700 O O . ILE A 1 85 ? -20.086 8.299 27.070 1.00 94.06 85 ILE A O 1
ATOM 704 N N . ASN A 1 86 ? -21.812 7.432 28.206 1.00 90.06 86 ASN A N 1
ATOM 705 C CA . ASN A 1 86 ? -21.977 6.289 27.308 1.00 90.06 86 ASN A CA 1
ATOM 706 C C . ASN A 1 86 ? -22.363 6.713 25.884 1.00 90.06 86 ASN A C 1
ATOM 708 O O . ASN A 1 86 ? -21.821 6.170 24.926 1.00 90.06 86 ASN A O 1
ATOM 712 N N . ILE A 1 87 ? -23.248 7.704 25.731 1.00 88.81 87 ILE A N 1
ATOM 713 C CA . ILE A 1 87 ? -23.612 8.259 24.416 1.00 88.81 87 ILE A CA 1
ATOM 714 C C . ILE A 1 87 ? -22.405 8.944 23.762 1.00 88.81 87 ILE A C 1
ATOM 716 O O . ILE A 1 87 ? -22.154 8.744 22.578 1.00 88.81 87 ILE A O 1
ATOM 720 N N . TYR A 1 88 ? -21.634 9.717 24.528 1.00 89.00 88 TYR A N 1
ATOM 721 C CA . TYR A 1 88 ? -20.430 10.391 24.039 1.00 89.00 88 TYR A CA 1
ATOM 722 C C . TYR A 1 88 ? -19.356 9.394 23.582 1.00 89.00 88 TYR A C 1
ATOM 724 O O . TYR A 1 88 ? -18.799 9.537 22.496 1.00 89.00 88 TYR A O 1
ATOM 732 N N . LEU A 1 89 ? -19.115 8.340 24.368 1.00 85.31 89 LEU A N 1
ATOM 733 C CA . LEU A 1 89 ? -18.213 7.251 23.990 1.00 85.31 89 LEU A CA 1
ATOM 734 C C . LEU A 1 89 ? -18.713 6.507 22.748 1.00 85.31 89 LEU A C 1
ATOM 736 O O . LEU A 1 89 ? -17.912 6.194 21.876 1.00 85.31 89 LEU A O 1
ATOM 740 N N . ALA A 1 90 ? -20.018 6.248 22.641 1.00 79.94 90 ALA A N 1
ATOM 741 C CA . ALA A 1 90 ? -20.605 5.605 21.468 1.00 79.94 90 ALA A CA 1
ATOM 742 C C . ALA A 1 90 ? -20.484 6.468 20.205 1.00 79.94 90 ALA A C 1
ATOM 744 O O . ALA A 1 90 ? -20.223 5.929 19.137 1.00 79.94 90 ALA A O 1
ATOM 745 N N . PHE A 1 91 ? -20.617 7.791 20.323 1.00 78.69 91 PHE A N 1
ATOM 746 C CA . PHE A 1 91 ? -20.403 8.724 19.217 1.00 78.69 91 PHE A CA 1
ATOM 747 C C . PHE A 1 91 ? -18.942 8.714 18.745 1.00 78.69 91 PHE A C 1
ATOM 749 O O . PHE A 1 91 ? -18.693 8.540 17.558 1.00 78.69 91 PHE A O 1
ATOM 756 N N . ILE A 1 92 ? -17.975 8.779 19.667 1.00 75.69 92 ILE A N 1
ATOM 757 C CA . ILE A 1 92 ? -16.545 8.640 19.329 1.00 75.69 92 ILE A CA 1
ATOM 758 C C . ILE A 1 92 ? -16.265 7.282 18.678 1.00 75.69 92 ILE A C 1
ATOM 760 O O . ILE A 1 92 ? -15.493 7.185 17.731 1.00 75.69 92 ILE A O 1
ATOM 764 N N . LYS A 1 93 ? -16.913 6.224 19.171 1.00 69.44 93 LYS A N 1
ATOM 765 C CA . LYS A 1 93 ? -16.762 4.878 18.626 1.00 69.44 93 LYS A CA 1
ATOM 766 C C . LYS A 1 93 ? -17.474 4.691 17.283 1.00 69.44 93 LYS A C 1
ATOM 768 O O . LYS A 1 93 ? -17.113 3.796 16.537 1.00 69.44 93 LYS A O 1
ATOM 773 N N . SER A 1 94 ? -18.468 5.514 16.947 1.00 60.69 94 SER A N 1
ATOM 774 C CA . SER A 1 94 ? -19.190 5.413 15.670 1.00 60.69 94 SER A CA 1
ATOM 775 C C . SER A 1 94 ? -18.375 5.876 14.458 1.00 60.69 94 SER A C 1
ATOM 777 O O . SER A 1 94 ? -18.718 5.514 13.337 1.00 60.69 94 SER A O 1
ATOM 779 N N . ASP A 1 95 ? -17.259 6.578 14.686 1.00 59.78 95 ASP A N 1
ATOM 780 C CA . ASP A 1 95 ? -16.235 6.831 13.665 1.00 59.78 95 ASP A CA 1
ATOM 781 C C . ASP A 1 95 ? -15.341 5.593 13.407 1.00 59.78 95 ASP A C 1
ATOM 783 O O . ASP A 1 95 ? -14.541 5.581 12.465 1.00 59.78 95 ASP A O 1
ATOM 787 N N . GLU A 1 96 ? -15.477 4.516 14.198 1.00 60.16 96 GLU A N 1
ATOM 788 C CA . GLU A 1 96 ? -14.826 3.234 13.925 1.00 60.16 96 GLU A CA 1
ATOM 789 C C . GLU A 1 96 ? -15.601 2.468 12.845 1.00 60.16 96 GLU A C 1
ATOM 791 O O . GLU A 1 96 ? -16.698 1.947 13.050 1.00 60.16 96 GLU A O 1
ATOM 796 N N . ILE A 1 97 ? -14.975 2.390 11.671 1.00 56.19 97 ILE A N 1
ATOM 797 C CA . ILE A 1 97 ? -15.305 1.491 10.564 1.00 56.19 97 ILE A CA 1
ATOM 798 C C . ILE A 1 97 ? -15.690 0.104 11.120 1.00 56.19 97 ILE A C 1
ATOM 800 O O . ILE A 1 97 ? -14.936 -0.440 11.934 1.00 56.19 97 ILE A O 1
ATOM 804 N N . PRO A 1 98 ? -16.822 -0.496 10.696 1.00 59.62 98 PRO A N 1
ATOM 805 C CA . PRO A 1 98 ? -17.248 -1.800 11.191 1.00 59.62 98 PRO A CA 1
ATOM 806 C C . PRO A 1 98 ? -16.125 -2.841 11.042 1.00 59.62 98 PRO A C 1
ATOM 808 O O . PRO A 1 98 ? -15.365 -2.795 10.069 1.00 59.62 98 PRO A O 1
ATOM 811 N N . PRO A 1 99 ? -16.013 -3.791 11.988 1.00 58.25 99 PRO A N 1
ATOM 812 C CA . PRO A 1 99 ? -14.831 -4.640 12.163 1.00 58.25 99 PRO A CA 1
ATOM 813 C C . PRO A 1 99 ? -14.469 -5.489 10.935 1.00 58.25 99 PRO A C 1
ATOM 815 O O . PRO A 1 99 ? -13.324 -5.908 10.807 1.00 58.25 99 PRO A O 1
ATOM 818 N N . GLU A 1 100 ? -15.413 -5.707 10.020 1.00 56.62 100 GLU A N 1
ATOM 819 C CA . GLU A 1 100 ? -15.217 -6.448 8.770 1.00 56.62 100 GLU A CA 1
ATOM 820 C C . GLU A 1 100 ? -14.392 -5.670 7.725 1.00 56.62 100 GLU A C 1
ATOM 822 O O . GLU A 1 100 ? -13.569 -6.257 7.030 1.00 56.62 100 GLU A O 1
ATOM 827 N N . ASN A 1 101 ? -14.513 -4.337 7.688 1.00 61.84 101 ASN A N 1
ATOM 828 C CA . ASN A 1 101 ? -13.762 -3.467 6.771 1.00 61.84 101 ASN A CA 1
ATOM 829 C C . ASN A 1 101 ? -12.482 -2.898 7.404 1.00 61.84 101 ASN A C 1
ATOM 831 O O . ASN A 1 101 ? -11.660 -2.307 6.710 1.00 61.84 101 ASN A O 1
ATOM 835 N N . LEU A 1 102 ? -12.291 -3.071 8.715 1.00 66.38 102 LEU A N 1
ATOM 836 C CA . LEU A 1 102 ? -11.082 -2.660 9.429 1.00 66.38 102 LEU A CA 1
ATOM 837 C C . LEU A 1 102 ? -9.791 -3.324 8.899 1.00 66.38 102 LEU A C 1
ATOM 839 O O . LEU A 1 102 ? -8.806 -2.604 8.722 1.00 66.38 102 LEU A O 1
ATOM 843 N N . PRO A 1 103 ? -9.739 -4.648 8.626 1.00 81.50 103 PRO A N 1
ATOM 844 C CA . PRO A 1 103 ? -8.544 -5.261 8.051 1.00 81.50 103 PRO A CA 1
ATOM 845 C C . PRO A 1 103 ? -8.296 -4.799 6.612 1.00 81.50 103 PRO A C 1
ATOM 847 O O . PRO A 1 103 ? -7.153 -4.498 6.282 1.00 81.50 103 PRO A O 1
ATOM 850 N N . LEU A 1 104 ? -9.345 -4.680 5.788 1.00 85.75 104 LEU A N 1
ATOM 851 C CA . LEU A 1 104 ? -9.223 -4.214 4.404 1.00 85.75 104 LEU A CA 1
ATOM 852 C C . LEU A 1 104 ? -8.725 -2.767 4.346 1.00 85.75 104 LEU A C 1
ATOM 854 O O . LEU A 1 104 ? -7.726 -2.485 3.697 1.00 85.75 104 LEU A O 1
ATOM 858 N N . LYS A 1 105 ? -9.337 -1.868 5.120 1.00 87.19 105 LYS A N 1
ATOM 859 C CA . LYS A 1 105 ? -8.913 -0.468 5.198 1.00 87.19 105 LYS A CA 1
ATOM 860 C C . LYS A 1 105 ? -7.478 -0.323 5.700 1.00 87.19 105 LYS A C 1
ATOM 862 O O . LYS A 1 105 ? -6.730 0.502 5.194 1.00 87.19 105 LYS A O 1
ATOM 867 N N . ARG A 1 106 ? -7.062 -1.139 6.675 1.00 88.94 106 ARG A N 1
ATOM 868 C CA . ARG A 1 106 ? -5.668 -1.141 7.139 1.00 88.94 106 ARG A CA 1
ATOM 869 C C . ARG A 1 106 ? -4.708 -1.571 6.027 1.00 88.94 106 ARG A C 1
ATOM 871 O O . ARG A 1 106 ? -3.626 -1.005 5.919 1.00 88.94 106 ARG A O 1
ATOM 878 N N . LEU A 1 107 ? -5.083 -2.568 5.227 1.00 91.75 107 LEU A N 1
ATOM 879 C CA . LEU A 1 107 ? -4.295 -3.015 4.077 1.00 91.75 107 LEU A CA 1
ATOM 880 C C . LEU A 1 107 ? -4.201 -1.922 2.999 1.00 91.75 107 LEU A C 1
ATOM 882 O O . LEU A 1 107 ? -3.104 -1.647 2.519 1.00 91.75 107 LEU A O 1
ATOM 886 N N . GLU A 1 108 ? -5.302 -1.231 2.697 1.00 92.19 108 GLU A N 1
ATOM 887 C CA . GLU A 1 108 ? -5.323 -0.067 1.797 1.00 92.19 108 GLU A CA 1
ATOM 888 C C . GLU A 1 108 ? -4.432 1.077 2.315 1.00 92.19 108 GLU A C 1
ATOM 890 O O . GLU A 1 108 ? -3.641 1.649 1.564 1.00 92.19 108 GLU A O 1
ATOM 895 N N . GLU A 1 109 ? -4.496 1.389 3.613 1.00 93.44 109 GLU A N 1
ATOM 896 C CA . GLU A 1 109 ? -3.652 2.411 4.246 1.00 93.44 109 GLU A CA 1
ATOM 897 C C . GLU A 1 109 ? -2.164 2.036 4.186 1.00 93.44 109 GLU A C 1
ATOM 899 O O . GLU A 1 109 ? -1.339 2.852 3.766 1.00 93.44 109 GLU A O 1
ATOM 904 N N . MET A 1 110 ? -1.815 0.788 4.522 1.00 94.00 110 MET A N 1
ATOM 905 C CA . MET A 1 110 ? -0.442 0.287 4.392 1.00 94.00 110 MET A CA 1
ATOM 906 C C . MET A 1 110 ? 0.028 0.334 2.937 1.00 94.00 110 MET A C 1
ATOM 908 O O . MET A 1 110 ? 1.149 0.770 2.667 1.00 94.00 110 MET A O 1
ATOM 912 N N . SER A 1 111 ? -0.832 -0.046 1.988 1.00 96.19 111 SER A N 1
ATOM 913 C CA . SER A 1 111 ? -0.536 0.077 0.562 1.00 96.19 111 SER A CA 1
ATOM 914 C C . SER A 1 111 ? -0.237 1.523 0.173 1.00 96.19 111 SER A C 1
ATOM 916 O O . SER A 1 111 ? 0.774 1.785 -0.485 1.00 96.19 111 SER A O 1
ATOM 918 N N . ALA A 1 112 ? -1.057 2.477 0.615 1.00 95.94 112 ALA A N 1
ATOM 919 C CA . ALA A 1 112 ? -0.863 3.894 0.334 1.00 95.94 112 ALA A CA 1
ATOM 920 C C . ALA A 1 112 ? 0.450 4.436 0.927 1.00 95.94 112 ALA A C 1
ATOM 922 O O . ALA A 1 112 ? 1.132 5.241 0.287 1.00 95.94 112 ALA A O 1
ATOM 923 N N . ASP A 1 113 ? 0.841 3.992 2.119 1.00 96.75 113 ASP A N 1
ATOM 924 C CA . ASP A 1 113 ? 2.084 4.421 2.765 1.00 96.75 113 ASP A CA 1
ATOM 925 C C . ASP A 1 113 ? 3.335 3.841 2.097 1.00 96.75 113 ASP A C 1
ATOM 927 O O . ASP A 1 113 ? 4.317 4.564 1.873 1.00 96.75 113 ASP A O 1
ATOM 931 N N . PHE A 1 114 ? 3.292 2.577 1.674 1.00 98.19 114 PHE A N 1
ATOM 932 C CA . PHE A 1 114 ? 4.350 1.997 0.848 1.00 98.19 114 PHE A CA 1
ATOM 933 C C . PHE A 1 114 ? 4.448 2.686 -0.517 1.00 98.19 114 PHE A C 1
ATOM 935 O O . PHE A 1 114 ? 5.550 2.980 -0.980 1.00 98.19 114 PHE A O 1
ATOM 942 N N . ASN A 1 115 ? 3.318 3.050 -1.127 1.00 97.19 115 ASN A N 1
ATOM 943 C CA . ASN A 1 115 ? 3.292 3.804 -2.380 1.00 97.19 115 ASN A CA 1
ATOM 944 C C . ASN A 1 115 ? 3.956 5.190 -2.229 1.00 97.19 115 ASN A C 1
ATOM 946 O O . ASN A 1 115 ? 4.778 5.593 -3.056 1.00 97.19 115 ASN A O 1
ATOM 950 N N . LYS A 1 116 ? 3.684 5.913 -1.133 1.00 97.81 116 LYS A N 1
ATOM 951 C CA . LYS A 1 116 ? 4.380 7.178 -0.818 1.00 97.81 116 LYS A CA 1
ATOM 952 C C . LYS A 1 116 ? 5.880 6.968 -0.610 1.00 97.81 116 LYS A C 1
ATOM 954 O O . LYS A 1 116 ? 6.678 7.755 -1.112 1.00 97.81 116 LYS A O 1
ATOM 959 N N . SER A 1 117 ? 6.269 5.911 0.099 1.00 97.75 117 SER A N 1
ATOM 960 C CA . SER A 1 117 ? 7.680 5.573 0.326 1.00 97.75 117 SER A CA 1
ATOM 961 C C . SER A 1 117 ? 8.406 5.289 -0.990 1.00 97.75 117 SER A C 1
ATOM 963 O O . SER A 1 117 ? 9.491 5.822 -1.227 1.00 97.75 117 SER A O 1
ATOM 965 N N . GLY A 1 118 ? 7.771 4.541 -1.897 1.00 97.94 118 GLY A N 1
ATOM 966 C CA . GLY A 1 118 ? 8.297 4.284 -3.235 1.00 97.94 118 GLY A CA 1
ATOM 967 C C . GLY A 1 118 ? 8.496 5.564 -4.043 1.00 97.94 118 GLY A C 1
ATOM 968 O O . GLY A 1 118 ? 9.523 5.724 -4.702 1.00 97.94 118 GLY A O 1
ATOM 969 N N . GLU A 1 119 ? 7.578 6.523 -3.925 1.00 97.88 119 GLU A N 1
ATOM 970 C CA . GLU A 1 119 ? 7.699 7.831 -4.573 1.00 97.88 119 GLU A CA 1
ATOM 971 C C . GLU A 1 119 ? 8.870 8.650 -4.007 1.00 97.88 119 GLU A C 1
ATOM 973 O O . GLU A 1 119 ? 9.597 9.292 -4.768 1.00 97.88 119 GLU A O 1
ATOM 978 N N . LEU A 1 120 ? 9.110 8.594 -2.693 1.00 98.06 120 LEU A N 1
ATOM 979 C CA . LEU A 1 120 ? 10.281 9.223 -2.073 1.00 98.06 120 LEU A CA 1
ATOM 980 C C . LEU A 1 120 ? 11.585 8.609 -2.594 1.00 98.06 120 LEU A C 1
ATOM 982 O O . LEU A 1 120 ? 12.474 9.347 -3.024 1.00 98.06 120 LEU A O 1
ATOM 986 N N . PHE A 1 121 ? 11.681 7.276 -2.632 1.00 98.06 121 PHE A N 1
ATOM 987 C CA . PHE A 1 121 ? 12.846 6.581 -3.186 1.00 98.06 121 PHE A CA 1
ATOM 988 C C . PHE A 1 121 ? 13.057 6.894 -4.669 1.00 98.06 121 PHE A C 1
ATOM 990 O O . PHE A 1 121 ? 14.187 7.149 -5.092 1.00 98.06 121 PHE A O 1
ATOM 997 N N . ARG A 1 122 ? 11.975 6.956 -5.452 1.00 96.50 122 ARG A N 1
ATOM 998 C CA . ARG A 1 122 ? 12.011 7.316 -6.873 1.00 96.50 122 ARG A CA 1
ATOM 999 C C . ARG A 1 122 ? 12.588 8.716 -7.083 1.00 96.50 122 ARG A C 1
ATOM 1001 O O . ARG A 1 122 ? 13.415 8.903 -7.971 1.00 96.50 122 ARG A O 1
ATOM 1008 N N . ARG A 1 123 ? 12.194 9.698 -6.265 1.00 95.88 123 ARG A N 1
ATOM 1009 C CA . ARG A 1 123 ? 12.691 11.086 -6.364 1.00 95.88 123 ARG A CA 1
ATOM 1010 C C . ARG A 1 123 ? 14.186 11.207 -6.104 1.00 95.88 123 ARG A C 1
ATOM 1012 O O . ARG A 1 123 ? 14.837 12.022 -6.749 1.00 95.88 123 ARG A O 1
ATOM 1019 N N . ILE A 1 124 ? 14.729 10.388 -5.206 1.00 96.44 124 ILE A N 1
ATOM 1020 C CA . ILE A 1 124 ? 16.175 10.329 -4.944 1.00 96.44 124 ILE A CA 1
ATOM 1021 C C . ILE A 1 124 ? 16.908 9.337 -5.865 1.00 96.44 124 ILE A C 1
ATOM 1023 O O . ILE A 1 124 ? 18.064 9.017 -5.605 1.00 96.44 124 ILE A O 1
ATOM 1027 N N . LYS A 1 125 ? 16.243 8.834 -6.918 1.00 92.81 125 LYS A N 1
ATOM 1028 C CA . LYS A 1 125 ? 16.749 7.816 -7.858 1.00 92.81 125 LYS A CA 1
ATOM 1029 C C . LYS A 1 125 ? 17.236 6.517 -7.201 1.00 92.81 125 LYS A C 1
ATOM 1031 O O . LYS A 1 125 ? 18.012 5.765 -7.784 1.00 92.81 125 LYS A O 1
ATOM 1036 N N . ASN A 1 126 ? 16.757 6.200 -6.000 1.00 95.31 126 ASN A N 1
ATOM 1037 C CA . ASN A 1 126 ? 16.975 4.886 -5.405 1.00 95.31 126 ASN A CA 1
ATOM 1038 C C . ASN A 1 126 ? 15.975 3.893 -6.014 1.00 95.31 126 ASN A C 1
ATOM 1040 O O . ASN A 1 126 ? 14.926 3.601 -5.436 1.00 95.31 126 ASN A O 1
ATOM 1044 N N . TRP A 1 127 ? 16.289 3.395 -7.210 1.00 93.88 127 TRP A N 1
ATOM 1045 C CA . TRP A 1 127 ? 15.389 2.531 -7.977 1.00 93.88 127 TRP A CA 1
ATOM 1046 C C . TRP A 1 127 ? 15.065 1.219 -7.268 1.00 93.88 127 TRP A C 1
ATOM 1048 O O . TRP A 1 127 ? 13.922 0.780 -7.308 1.00 93.88 127 TRP A O 1
ATOM 1058 N N . SER A 1 128 ? 16.042 0.610 -6.592 1.00 93.94 128 SER A N 1
ATOM 1059 C CA . SER A 1 128 ? 15.826 -0.601 -5.790 1.00 93.94 128 SER A CA 1
ATOM 1060 C C . SER A 1 128 ? 14.812 -0.361 -4.675 1.00 93.94 128 SER A C 1
ATOM 1062 O O . SER A 1 128 ? 13.807 -1.060 -4.619 1.00 93.94 128 SER A O 1
ATOM 1064 N N . GLY A 1 129 ? 15.007 0.685 -3.862 1.00 97.06 129 GLY A N 1
ATOM 1065 C CA . GLY A 1 129 ? 14.081 1.006 -2.773 1.00 97.06 129 GLY A CA 1
ATOM 1066 C C . GLY A 1 129 ? 12.682 1.368 -3.277 1.00 97.06 129 GLY A C 1
ATOM 1067 O O . GLY A 1 129 ? 11.684 1.015 -2.648 1.00 97.06 129 GLY A O 1
ATOM 1068 N N . ALA A 1 130 ? 12.594 2.021 -4.440 1.00 98.00 130 ALA A N 1
ATOM 1069 C CA . ALA A 1 130 ? 11.319 2.324 -5.076 1.00 98.00 130 ALA A CA 1
ATOM 1070 C C . ALA A 1 130 ? 10.591 1.051 -5.538 1.00 98.00 130 ALA A C 1
ATOM 1072 O O . ALA A 1 130 ? 9.407 0.898 -5.249 1.00 98.00 130 ALA A O 1
ATOM 1073 N N . ILE A 1 131 ? 11.295 0.122 -6.199 1.00 96.69 131 ILE A N 1
ATOM 1074 C CA . ILE A 1 131 ? 10.739 -1.174 -6.628 1.00 96.69 131 ILE A CA 1
ATOM 1075 C C . ILE A 1 131 ? 10.220 -1.958 -5.423 1.00 96.69 131 ILE A C 1
ATOM 1077 O O . ILE A 1 131 ? 9.077 -2.412 -5.454 1.00 96.69 131 ILE A O 1
ATOM 1081 N N . ASP A 1 132 ? 11.026 -2.087 -4.369 1.00 97.94 132 ASP A N 1
ATOM 1082 C CA . ASP A 1 132 ? 10.658 -2.854 -3.175 1.00 97.94 132 ASP A CA 1
ATOM 1083 C C . ASP A 1 132 ? 9.424 -2.250 -2.492 1.00 97.94 132 ASP A C 1
ATOM 1085 O O . ASP A 1 132 ? 8.481 -2.962 -2.151 1.00 97.94 132 ASP A O 1
ATOM 1089 N N . SER A 1 133 ? 9.372 -0.920 -2.381 1.00 98.31 133 SER A N 1
ATOM 1090 C CA . SER A 1 133 ? 8.227 -0.222 -1.788 1.00 98.31 133 SER A CA 1
ATOM 1091 C C . SER A 1 133 ? 6.952 -0.386 -2.618 1.00 98.31 133 SER A C 1
ATOM 1093 O O . SER A 1 133 ? 5.889 -0.653 -2.064 1.00 98.31 133 SER A O 1
ATOM 1095 N N . TYR A 1 134 ? 7.022 -0.280 -3.949 1.00 98.44 134 TYR A N 1
ATOM 1096 C CA . TYR A 1 134 ? 5.836 -0.496 -4.783 1.00 98.44 134 TYR A CA 1
ATOM 1097 C C . TYR A 1 134 ? 5.374 -1.956 -4.779 1.00 98.44 134 TYR A C 1
ATOM 1099 O O . TYR A 1 134 ? 4.171 -2.200 -4.808 1.00 98.44 134 TYR A O 1
ATOM 1107 N N . LYS A 1 135 ? 6.288 -2.928 -4.673 1.00 97.69 135 LYS A N 1
ATOM 1108 C CA . LYS A 1 135 ? 5.917 -4.340 -4.489 1.00 97.69 135 LYS A CA 1
ATOM 1109 C C . LYS A 1 135 ? 5.174 -4.558 -3.173 1.00 97.69 135 LYS A C 1
ATOM 1111 O O . LYS A 1 135 ? 4.097 -5.141 -3.203 1.00 97.69 135 LYS A O 1
ATOM 1116 N N . LEU A 1 136 ? 5.670 -4.005 -2.065 1.00 97.81 136 LEU A N 1
ATOM 1117 C CA . LEU A 1 136 ? 4.968 -4.049 -0.776 1.00 97.81 136 LEU A CA 1
ATOM 1118 C C . LEU A 1 136 ? 3.594 -3.368 -0.849 1.00 97.81 136 LEU A C 1
ATOM 1120 O O . LEU A 1 136 ? 2.626 -3.866 -0.281 1.00 97.81 136 LEU A O 1
ATOM 1124 N N . SER A 1 137 ? 3.473 -2.261 -1.584 1.00 97.88 137 SER A N 1
ATOM 1125 C CA . SER A 1 137 ? 2.180 -1.607 -1.812 1.00 97.88 137 SER A CA 1
ATOM 1126 C C . SER A 1 137 ? 1.182 -2.540 -2.513 1.00 97.88 137 SER A C 1
ATOM 1128 O O . SER A 1 137 ? 0.064 -2.717 -2.031 1.00 97.88 137 SER A O 1
ATOM 1130 N N . ILE A 1 138 ? 1.614 -3.205 -3.587 1.00 97.25 138 ILE A N 1
ATOM 1131 C CA . ILE A 1 138 ? 0.809 -4.171 -4.353 1.00 97.25 138 ILE A CA 1
ATOM 1132 C C . ILE A 1 138 ? 0.473 -5.423 -3.530 1.00 97.25 138 ILE A C 1
ATOM 1134 O O . ILE A 1 138 ? -0.604 -5.986 -3.682 1.00 97.25 138 ILE A O 1
ATOM 1138 N N . GLU A 1 139 ? 1.378 -5.887 -2.667 1.00 96.12 139 GLU A N 1
ATOM 1139 C CA . GLU A 1 139 ? 1.122 -7.034 -1.784 1.00 96.12 139 GLU A CA 1
ATOM 1140 C C . GLU A 1 139 ? 0.006 -6.750 -0.775 1.00 96.12 139 GLU A C 1
ATOM 1142 O O . GLU A 1 139 ? -0.780 -7.645 -0.466 1.00 96.12 139 GLU A O 1
ATOM 1147 N N . ASN A 1 140 ? -0.075 -5.512 -0.279 1.00 94.19 140 ASN A N 1
ATOM 1148 C CA . ASN A 1 140 ? -1.115 -5.102 0.662 1.00 94.19 140 ASN A CA 1
ATOM 1149 C C . ASN A 1 140 ? -2.431 -4.758 -0.046 1.00 94.19 140 ASN A C 1
ATOM 1151 O O . ASN A 1 140 ? -3.494 -5.097 0.462 1.00 94.19 140 ASN A O 1
ATOM 1155 N N . ASP A 1 141 ? -2.376 -4.144 -1.228 1.00 95.06 141 ASP A N 1
ATOM 1156 C CA . ASP A 1 141 ? -3.555 -3.884 -2.056 1.00 95.06 141 ASP A CA 1
ATOM 1157 C C . ASP A 1 141 ? -3.255 -4.172 -3.538 1.00 95.06 141 ASP A C 1
ATOM 1159 O O . ASP A 1 141 ? -2.767 -3.296 -4.263 1.00 95.06 141 ASP A O 1
ATOM 1163 N N . PRO A 1 142 ? -3.576 -5.389 -4.016 1.00 93.81 142 PRO A N 1
ATOM 1164 C CA . PRO A 1 142 ? -3.398 -5.768 -5.416 1.00 93.81 142 PRO A CA 1
ATOM 1165 C C . PRO A 1 142 ? -4.315 -5.021 -6.392 1.00 93.81 142 PRO A C 1
ATOM 1167 O O . PRO A 1 142 ? -4.126 -5.122 -7.603 1.00 93.81 142 PRO A O 1
ATOM 1170 N N . SER A 1 143 ? -5.338 -4.318 -5.895 1.00 92.56 143 SER A N 1
ATOM 1171 C CA . SER A 1 143 ? -6.255 -3.525 -6.718 1.00 92.56 143 SER A CA 1
ATOM 1172 C C . SER A 1 143 ? -5.767 -2.089 -6.933 1.00 92.56 143 SER A C 1
ATOM 1174 O O . SER A 1 143 ? -6.314 -1.364 -7.766 1.00 92.56 143 SER A O 1
ATOM 1176 N N . ASN A 1 144 ? -4.685 -1.690 -6.258 1.00 93.44 144 ASN A N 1
ATOM 1177 C CA . ASN A 1 144 ? -4.080 -0.374 -6.395 1.00 93.44 144 ASN A CA 1
ATOM 1178 C C . ASN A 1 144 ? -3.351 -0.217 -7.741 1.00 93.44 144 ASN A C 1
ATOM 1180 O O . ASN A 1 144 ? -2.149 -0.474 -7.875 1.00 93.44 144 ASN A O 1
ATOM 1184 N N . PHE A 1 145 ? -4.079 0.255 -8.753 1.00 93.75 145 PHE A N 1
ATOM 1185 C CA . PHE A 1 145 ? -3.526 0.497 -10.085 1.00 93.75 145 PHE A CA 1
ATOM 1186 C C . PHE A 1 145 ? -2.365 1.507 -10.089 1.00 93.75 145 PHE A C 1
ATOM 1188 O O . PHE A 1 145 ? -1.407 1.338 -10.842 1.00 93.75 145 PHE A O 1
ATOM 1195 N N . ASP A 1 146 ? -2.404 2.532 -9.233 1.00 94.31 146 ASP A N 1
ATOM 1196 C CA . ASP A 1 146 ? -1.351 3.553 -9.165 1.00 94.31 146 ASP A CA 1
ATOM 1197 C C . ASP A 1 146 ? -0.009 2.947 -8.719 1.00 94.31 146 ASP A C 1
ATOM 1199 O O . ASP A 1 146 ? 1.035 3.236 -9.310 1.00 94.31 146 ASP A O 1
ATOM 1203 N N . ALA A 1 147 ? -0.026 2.028 -7.748 1.00 96.69 147 ALA A N 1
ATOM 1204 C CA . ALA A 1 147 ? 1.172 1.299 -7.328 1.00 96.69 147 ALA A CA 1
ATOM 1205 C C . ALA A 1 147 ? 1.752 0.440 -8.467 1.00 96.69 147 ALA A C 1
ATOM 1207 O O . ALA A 1 147 ? 2.962 0.456 -8.711 1.00 96.69 147 ALA A O 1
ATOM 1208 N N . HIS A 1 148 ? 0.890 -0.246 -9.222 1.00 97.06 148 HIS A N 1
ATOM 1209 C CA . HIS A 1 148 ? 1.283 -0.998 -10.415 1.00 97.06 148 HIS A CA 1
ATOM 1210 C C . HIS A 1 148 ? 1.901 -0.103 -11.494 1.00 97.06 148 HIS A C 1
ATOM 1212 O O . HIS A 1 148 ? 2.976 -0.404 -12.020 1.00 97.06 148 HIS A O 1
ATOM 1218 N N . GLN A 1 149 ? 1.262 1.023 -11.804 1.00 95.00 149 GLN A N 1
ATOM 1219 C CA . GLN A 1 149 ? 1.741 1.970 -12.807 1.00 95.00 149 GLN A CA 1
ATOM 1220 C C . GLN A 1 149 ? 3.110 2.546 -12.428 1.00 95.00 149 GLN A C 1
ATOM 1222 O O . GLN A 1 149 ? 4.010 2.636 -13.269 1.00 95.00 149 GLN A O 1
ATOM 1227 N N . LYS A 1 150 ? 3.299 2.900 -11.156 1.00 96.31 150 LYS A N 1
ATOM 1228 C CA . LYS A 1 150 ? 4.573 3.412 -10.644 1.00 96.31 150 LYS A CA 1
ATOM 1229 C C . LYS A 1 150 ? 5.672 2.354 -10.634 1.00 96.31 150 LYS A C 1
ATOM 1231 O O . LYS A 1 150 ? 6.813 2.679 -10.971 1.00 96.31 150 LYS A O 1
ATOM 1236 N N . LEU A 1 151 ? 5.345 1.096 -10.335 1.00 97.19 151 LEU A N 1
ATOM 1237 C CA . LEU A 1 151 ? 6.286 -0.013 -10.483 1.00 97.19 151 LEU A CA 1
ATOM 1238 C C . LEU A 1 151 ? 6.717 -0.181 -11.947 1.00 97.19 151 LEU A C 1
ATOM 1240 O O . LEU A 1 151 ? 7.917 -0.246 -12.214 1.00 97.19 151 LEU A O 1
ATOM 1244 N N . LEU A 1 152 ? 5.775 -0.176 -12.902 1.00 95.31 152 LEU A N 1
ATOM 1245 C CA . LEU A 1 152 ? 6.103 -0.205 -14.336 1.00 95.31 152 LEU A CA 1
ATOM 1246 C C . LEU A 1 152 ? 7.035 0.936 -14.723 1.00 95.31 152 LEU A C 1
ATOM 1248 O O . LEU A 1 152 ? 8.006 0.714 -15.447 1.00 95.31 152 LEU A O 1
ATOM 1252 N N . PHE A 1 153 ? 6.733 2.150 -14.261 1.00 93.44 153 PHE A N 1
ATOM 1253 C CA . PHE A 1 153 ? 7.547 3.322 -14.542 1.00 93.44 153 PHE A CA 1
ATOM 1254 C C . PHE A 1 153 ? 8.983 3.109 -14.061 1.00 93.44 153 PHE A C 1
ATOM 1256 O O . PHE A 1 153 ? 9.911 3.240 -14.853 1.00 93.44 153 PHE A O 1
ATOM 1263 N N . VAL A 1 154 ? 9.177 2.713 -12.800 1.00 94.94 154 VAL A N 1
ATOM 1264 C CA . VAL A 1 154 ? 10.524 2.524 -12.243 1.00 94.94 154 VAL A CA 1
ATOM 1265 C C . VAL A 1 154 ? 11.280 1.385 -12.922 1.00 94.94 154 VAL A C 1
ATOM 1267 O O . VAL A 1 154 ? 12.459 1.548 -13.232 1.00 94.94 154 VAL A O 1
ATOM 1270 N N . LEU A 1 155 ? 10.625 0.256 -13.205 1.00 93.94 155 LEU A N 1
ATOM 1271 C CA . LEU A 1 155 ? 11.258 -0.843 -13.941 1.00 93.94 155 LEU A CA 1
ATOM 1272 C C . LEU A 1 155 ? 11.677 -0.408 -15.352 1.00 93.94 155 LEU A C 1
ATOM 1274 O O . LEU A 1 155 ? 12.754 -0.773 -15.818 1.00 93.94 155 LEU A O 1
ATOM 1278 N N . THR A 1 156 ? 10.853 0.410 -16.009 1.00 91.00 156 THR A N 1
ATOM 1279 C CA . THR A 1 156 ? 11.139 0.948 -17.345 1.00 91.00 156 THR A CA 1
ATOM 1280 C C . THR A 1 156 ? 12.273 1.970 -17.319 1.00 91.00 156 THR A C 1
ATOM 1282 O O . THR A 1 156 ? 13.104 1.964 -18.219 1.00 91.00 156 THR A O 1
ATOM 1285 N N . GLU A 1 157 ? 12.345 2.838 -16.310 1.00 90.06 157 GLU A N 1
ATOM 1286 C CA . GLU A 1 157 ? 13.458 3.785 -16.164 1.00 90.06 157 GLU A CA 1
ATOM 1287 C C . GLU A 1 157 ? 14.775 3.059 -15.884 1.00 90.06 157 GLU A C 1
ATOM 1289 O O . GLU A 1 157 ? 15.773 3.336 -16.543 1.00 90.06 157 GLU A O 1
ATOM 1294 N N . LYS A 1 158 ? 14.767 2.055 -15.000 1.00 89.25 158 LYS A N 1
ATOM 1295 C CA . LYS A 1 158 ? 15.962 1.248 -14.724 1.00 89.25 158 LYS A CA 1
ATOM 1296 C C . LYS A 1 158 ? 16.434 0.457 -15.948 1.00 89.25 158 LYS A C 1
ATOM 1298 O O . LYS A 1 158 ? 17.625 0.394 -16.223 1.00 89.25 158 LYS A O 1
ATOM 1303 N N . CYS A 1 159 ? 15.488 -0.079 -16.718 1.00 88.38 159 CYS A N 1
ATOM 1304 C CA . CYS A 1 159 ? 15.745 -0.690 -18.022 1.00 88.38 159 CYS A CA 1
ATOM 1305 C C . CYS A 1 159 ? 16.485 0.264 -18.986 1.00 88.38 159 CYS A C 1
ATOM 1307 O O . CYS A 1 159 ? 17.321 -0.199 -19.754 1.00 88.38 159 CYS A O 1
ATOM 1309 N N . LYS A 1 160 ? 16.217 1.581 -18.944 1.00 86.50 160 LYS A N 1
ATOM 1310 C CA . LYS A 1 160 ? 16.903 2.581 -19.787 1.00 86.50 160 LYS A CA 1
ATOM 1311 C C . LYS A 1 160 ? 18.266 3.008 -19.250 1.00 86.50 160 LYS A C 1
ATOM 1313 O O . LYS A 1 160 ? 19.164 3.230 -20.051 1.00 86.50 160 LYS A O 1
ATOM 1318 N N . GLU A 1 161 ? 18.392 3.227 -17.938 1.00 83.06 161 GLU A N 1
ATOM 1319 C CA . GLU A 1 161 ? 19.623 3.782 -17.351 1.00 83.06 161 GLU A CA 1
ATOM 1320 C C . GLU A 1 161 ? 20.780 2.769 -17.379 1.00 83.06 161 GLU A C 1
ATOM 1322 O O . GLU A 1 161 ? 21.900 3.147 -17.713 1.00 83.06 161 GLU A O 1
ATOM 1327 N N . ASP A 1 162 ? 20.504 1.496 -17.084 1.00 73.75 162 ASP A N 1
ATOM 1328 C CA . ASP A 1 162 ? 21.546 0.478 -16.873 1.00 73.75 162 ASP A CA 1
ATOM 1329 C C . ASP A 1 162 ? 21.701 -0.505 -18.052 1.00 73.75 162 ASP A C 1
ATOM 1331 O O . ASP A 1 162 ? 22.476 -1.457 -17.960 1.00 73.75 162 ASP A O 1
ATOM 1335 N N . ASP A 1 163 ? 20.919 -0.338 -19.130 1.00 70.19 163 ASP A N 1
ATOM 1336 C CA . ASP A 1 163 ? 20.723 -1.358 -20.181 1.00 70.19 163 ASP A CA 1
ATOM 1337 C C . ASP A 1 163 ? 20.359 -2.742 -19.574 1.00 70.19 163 ASP A C 1
ATOM 1339 O O . ASP A 1 163 ? 20.644 -3.818 -20.114 1.00 70.19 163 ASP A O 1
ATOM 1343 N N . ASP A 1 164 ? 19.729 -2.712 -18.386 1.00 80.19 164 ASP A N 1
ATOM 1344 C CA . ASP A 1 164 ? 19.395 -3.876 -17.568 1.00 80.19 164 ASP A CA 1
ATOM 1345 C C . ASP A 1 164 ? 18.198 -4.602 -18.184 1.00 80.19 164 ASP A C 1
ATOM 1347 O O . ASP A 1 164 ? 17.025 -4.406 -17.837 1.00 80.19 164 ASP A O 1
AT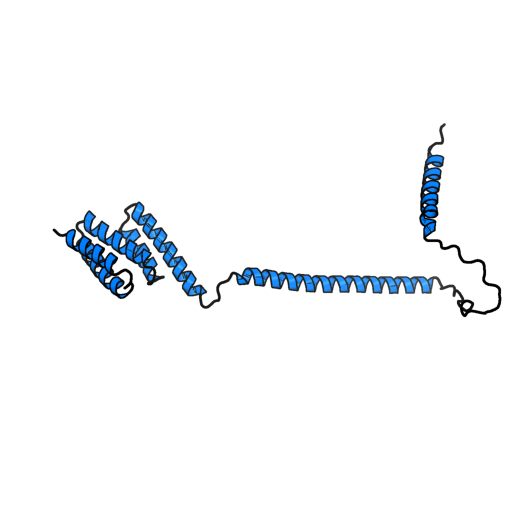OM 1351 N N . TYR A 1 165 ? 18.520 -5.473 -19.138 1.00 82.12 165 TYR A N 1
ATOM 1352 C CA . TYR A 1 165 ? 17.549 -6.245 -19.900 1.00 82.12 165 TYR A CA 1
ATOM 1353 C C . TYR A 1 165 ? 16.613 -7.079 -19.014 1.00 82.12 165 TYR A C 1
ATOM 1355 O O . TYR A 1 165 ? 15.457 -7.299 -19.385 1.00 82.12 165 TYR A O 1
ATOM 1363 N N . GLN A 1 166 ? 17.064 -7.508 -17.829 1.00 88.06 166 GLN A N 1
ATOM 1364 C CA . GLN A 1 166 ? 16.214 -8.255 -16.900 1.00 88.06 166 GLN A CA 1
ATOM 1365 C C . GLN A 1 166 ? 15.059 -7.391 -16.391 1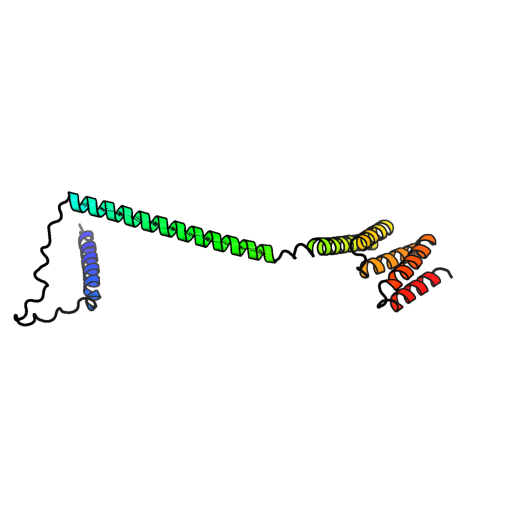.00 88.06 166 GLN A C 1
ATOM 1367 O O . GLN A 1 166 ? 13.924 -7.861 -16.313 1.00 88.06 166 GLN A O 1
ATOM 1372 N N . ARG A 1 167 ? 15.301 -6.102 -16.133 1.00 89.56 167 ARG A N 1
ATOM 1373 C CA . ARG A 1 167 ? 14.248 -5.164 -15.709 1.00 89.56 167 ARG A CA 1
ATOM 1374 C C . ARG A 1 167 ? 13.293 -4.816 -16.837 1.00 89.56 167 ARG A C 1
ATOM 1376 O O . ARG A 1 167 ? 12.102 -4.657 -16.584 1.00 89.56 167 ARG A O 1
ATOM 1383 N N . CYS A 1 168 ? 13.769 -4.786 -18.080 1.00 88.81 168 CYS A N 1
ATOM 1384 C CA . CYS A 1 168 ? 12.894 -4.652 -19.245 1.00 88.81 168 CYS A CA 1
ATOM 1385 C C . CYS A 1 168 ? 11.928 -5.846 -19.371 1.00 88.81 168 CYS A C 1
ATOM 1387 O O . CYS A 1 168 ? 10.743 -5.665 -19.665 1.00 88.81 168 CYS A O 1
ATOM 1389 N N . LEU A 1 169 ? 12.426 -7.068 -19.140 1.00 91.12 169 LEU A N 1
ATOM 1390 C CA . LEU A 1 169 ? 11.605 -8.281 -19.131 1.00 91.12 169 LEU A CA 1
ATOM 1391 C C . LEU A 1 169 ? 10.596 -8.264 -17.980 1.00 91.12 169 LEU A C 1
ATOM 1393 O O . LEU A 1 169 ? 9.413 -8.492 -18.225 1.00 91.12 169 LEU A O 1
ATOM 1397 N N . GLU A 1 170 ? 11.037 -7.915 -16.768 1.00 93.44 170 GLU A N 1
ATOM 1398 C CA . GLU A 1 170 ? 10.169 -7.792 -15.590 1.00 93.44 170 GLU A CA 1
ATOM 1399 C C . GLU A 1 170 ? 9.056 -6.760 -15.825 1.00 93.44 170 GLU A C 1
ATOM 1401 O O . GLU A 1 170 ? 7.886 -7.046 -15.575 1.00 93.44 170 GLU A O 1
ATOM 1406 N N . ALA A 1 171 ? 9.384 -5.588 -16.384 1.00 93.25 171 ALA A N 1
ATOM 1407 C CA . ALA A 1 171 ? 8.403 -4.556 -16.719 1.00 93.25 171 ALA A CA 1
ATOM 1408 C C . ALA A 1 171 ? 7.348 -5.073 -17.707 1.00 93.25 171 ALA A C 1
ATOM 1410 O O . ALA A 1 171 ? 6.153 -4.845 -17.522 1.00 93.25 171 ALA A O 1
ATOM 1411 N N . LYS A 1 172 ? 7.781 -5.792 -18.750 1.00 92.25 172 LYS A N 1
ATOM 1412 C CA . LYS A 1 172 ? 6.894 -6.344 -19.781 1.00 92.25 172 LYS A CA 1
ATOM 1413 C C . LYS A 1 172 ? 5.994 -7.447 -19.236 1.00 92.25 172 LYS A C 1
ATOM 1415 O O . LYS A 1 172 ? 4.803 -7.474 -19.546 1.00 92.25 172 LYS A O 1
ATOM 1420 N N . GLU A 1 173 ? 6.546 -8.360 -18.446 1.00 93.81 173 GLU A N 1
ATOM 1421 C CA . GLU A 1 173 ? 5.772 -9.417 -17.799 1.00 93.81 173 GLU A CA 1
ATOM 1422 C C . GLU A 1 173 ? 4.731 -8.817 -16.854 1.00 93.81 173 GLU A C 1
ATOM 1424 O O . GLU A 1 173 ? 3.550 -9.167 -16.927 1.00 93.81 173 GLU A O 1
ATOM 1429 N N . HIS A 1 174 ? 5.147 -7.849 -16.035 1.00 94.94 174 HIS A N 1
ATOM 1430 C CA . HIS A 1 174 ? 4.257 -7.171 -15.109 1.00 94.94 174 HIS A CA 1
ATOM 1431 C C . HIS A 1 174 ? 3.135 -6.425 -15.842 1.00 94.94 174 HIS A C 1
ATOM 1433 O O . HIS A 1 174 ? 1.972 -6.608 -15.492 1.00 94.94 174 HIS A O 1
ATOM 1439 N N . ALA A 1 175 ? 3.450 -5.683 -16.911 1.00 93.69 175 ALA A N 1
ATOM 1440 C CA . ALA A 1 175 ? 2.466 -5.010 -17.764 1.00 93.69 175 ALA A CA 1
ATOM 1441 C C . ALA A 1 175 ? 1.399 -5.980 -18.299 1.00 93.69 175 ALA A C 1
ATOM 1443 O O . ALA A 1 175 ? 0.202 -5.739 -18.162 1.00 93.69 175 ALA A O 1
ATOM 1444 N N . ASN A 1 176 ? 1.831 -7.117 -18.853 1.00 91.56 176 ASN A N 1
ATOM 1445 C CA . ASN A 1 176 ? 0.928 -8.136 -19.390 1.00 91.56 176 ASN A CA 1
ATOM 1446 C C . ASN A 1 176 ? 0.077 -8.803 -18.302 1.00 91.56 176 ASN A C 1
ATOM 1448 O O . ASN A 1 176 ? -1.055 -9.208 -18.569 1.00 91.56 176 ASN A O 1
ATOM 1452 N N . LYS A 1 177 ? 0.614 -8.944 -17.083 1.00 93.19 177 LYS A N 1
ATOM 1453 C CA . LYS A 1 177 ? -0.128 -9.475 -15.936 1.00 93.19 177 LYS A CA 1
ATOM 1454 C C . LYS A 1 177 ? -1.239 -8.514 -15.528 1.00 93.19 177 LYS A C 1
ATOM 1456 O O . LYS A 1 177 ? -2.388 -8.936 -15.434 1.00 93.19 177 LYS A O 1
ATOM 1461 N N . ILE A 1 178 ? -0.912 -7.239 -15.326 1.00 94.31 178 ILE A N 1
ATOM 1462 C CA . ILE A 1 178 ? -1.886 -6.251 -14.851 1.00 94.31 178 ILE A CA 1
ATOM 1463 C C . ILE A 1 178 ? -2.910 -5.880 -15.926 1.00 94.31 178 ILE A C 1
ATOM 1465 O O . ILE A 1 178 ? -4.039 -5.573 -15.580 1.00 94.31 178 ILE A O 1
ATOM 1469 N N . LYS A 1 179 ? -2.583 -6.034 -17.215 1.00 92.44 179 LYS A N 1
ATOM 1470 C CA . LYS A 1 179 ? -3.530 -5.906 -18.338 1.00 92.44 179 LYS A CA 1
ATOM 1471 C C . LYS A 1 179 ? -4.759 -6.808 -18.187 1.00 92.44 179 LYS A C 1
ATOM 1473 O O . LYS A 1 179 ? -5.867 -6.418 -18.528 1.00 92.44 179 LYS A O 1
ATOM 1478 N N . LYS A 1 180 ? -4.571 -8.013 -17.637 1.00 89.44 180 LYS A N 1
ATOM 1479 C CA . LYS A 1 180 ? -5.665 -8.966 -17.380 1.00 89.44 180 LYS A CA 1
ATOM 1480 C C . LYS A 1 180 ? -6.517 -8.591 -16.166 1.00 89.44 180 LYS A C 1
ATOM 1482 O O . LYS A 1 180 ? -7.619 -9.107 -16.033 1.00 89.44 180 LYS A O 1
ATOM 1487 N N . ILE A 1 181 ? -5.978 -7.764 -15.272 1.00 91.31 181 ILE A N 1
ATOM 1488 C CA . ILE A 1 181 ? -6.620 -7.340 -14.022 1.00 91.31 181 ILE A CA 1
ATOM 1489 C C . ILE A 1 181 ? -7.368 -6.020 -14.252 1.00 91.31 181 ILE A C 1
ATOM 1491 O O . ILE A 1 181 ? -8.528 -5.896 -13.881 1.00 91.31 181 ILE A O 1
ATOM 1495 N N . PHE A 1 182 ? -6.726 -5.065 -14.927 1.00 94.06 182 PHE A N 1
ATOM 1496 C CA . PHE A 1 182 ? -7.230 -3.720 -15.198 1.00 94.06 182 PHE A CA 1
ATOM 1497 C C . PHE A 1 182 ? -7.567 -3.565 -16.685 1.00 94.06 182 PHE A C 1
ATOM 1499 O O . PHE A 1 182 ? -6.861 -2.889 -17.432 1.00 94.06 182 PHE A O 1
ATOM 1506 N N . ILE A 1 183 ? -8.649 -4.220 -17.114 1.00 92.12 183 ILE A N 1
ATOM 1507 C CA . ILE A 1 183 ? -9.109 -4.231 -18.517 1.00 92.12 183 ILE A CA 1
ATOM 1508 C C . ILE A 1 183 ? -9.430 -2.809 -19.006 1.00 92.12 183 ILE A C 1
ATOM 1510 O O . ILE A 1 183 ? -9.197 -2.469 -20.158 1.00 92.12 183 ILE A O 1
ATOM 1514 N N . GLU A 1 184 ? -9.908 -1.942 -18.116 1.00 92.38 184 GLU A N 1
ATOM 1515 C CA . GLU A 1 184 ? -10.206 -0.539 -18.431 1.00 92.38 184 GLU A CA 1
ATOM 1516 C C . GLU A 1 184 ? -8.953 0.270 -18.808 1.00 92.38 184 GLU A C 1
ATOM 1518 O O . GLU A 1 184 ? -9.040 1.274 -19.510 1.00 92.38 184 GLU A O 1
ATOM 1523 N N . GLU A 1 185 ? -7.775 -0.185 -18.378 1.00 92.50 185 GLU A N 1
ATOM 1524 C CA . GLU A 1 185 ? -6.489 0.486 -18.576 1.00 92.50 185 GLU A CA 1
ATOM 1525 C C . GLU A 1 185 ? -5.653 -0.156 -19.698 1.00 92.50 185 GLU A C 1
ATOM 1527 O O . GLU A 1 185 ? -4.469 0.149 -19.875 1.00 92.50 185 GLU A O 1
ATOM 1532 N N . GLU A 1 186 ? -6.271 -1.042 -20.487 1.00 90.62 186 GLU A N 1
ATOM 1533 C CA . GLU A 1 186 ? -5.621 -1.867 -21.504 1.00 90.62 186 GLU A CA 1
ATOM 1534 C C . GLU A 1 186 ? -4.785 -1.049 -22.500 1.00 90.62 186 GLU A C 1
ATOM 1536 O O . GLU A 1 186 ? -3.613 -1.354 -22.742 1.00 90.62 186 GLU A O 1
ATOM 1541 N N . GLU A 1 187 ? -5.365 0.024 -23.041 1.00 90.94 187 GLU A N 1
ATOM 1542 C CA . GLU A 1 187 ? -4.714 0.872 -24.042 1.00 90.94 187 GLU A CA 1
ATOM 1543 C C . GLU A 1 187 ? -3.458 1.559 -23.489 1.00 90.94 187 GLU A C 1
ATOM 1545 O O . GLU A 1 187 ? -2.420 1.602 -24.162 1.00 90.94 187 GLU A O 1
ATOM 1550 N N . LYS A 1 188 ? -3.523 2.056 -22.244 1.00 89.00 188 LYS A N 1
ATOM 1551 C CA . LYS A 1 188 ? -2.381 2.706 -21.582 1.00 89.00 188 LYS A CA 1
ATOM 1552 C C . LYS A 1 188 ? -1.254 1.703 -21.356 1.00 89.00 188 LYS A C 1
ATOM 1554 O O . LYS A 1 188 ? -0.084 2.013 -21.592 1.00 89.00 188 LYS A O 1
ATOM 1559 N N . LEU A 1 189 ? -1.593 0.487 -20.934 1.00 91.62 189 LEU A N 1
ATOM 1560 C CA . LEU A 1 189 ? -0.624 -0.585 -20.710 1.00 91.62 189 LEU A CA 1
ATOM 1561 C C . LEU A 1 189 ? 0.037 -1.041 -22.016 1.00 91.62 189 LEU A C 1
ATOM 1563 O O . LEU A 1 189 ? 1.258 -1.218 -22.053 1.00 91.62 189 LEU A O 1
ATOM 1567 N N . ASP A 1 190 ? -0.722 -1.140 -23.106 1.00 90.75 190 ASP A N 1
ATOM 1568 C CA . ASP A 1 190 ? -0.183 -1.455 -24.432 1.00 90.75 190 ASP A CA 1
ATOM 1569 C C . ASP A 1 190 ? 0.776 -0.375 -24.943 1.00 90.75 190 ASP A C 1
ATOM 1571 O O . ASP A 1 190 ? 1.800 -0.689 -25.563 1.00 90.75 190 ASP A O 1
ATOM 1575 N N . GLU A 1 191 ? 0.497 0.902 -24.673 1.00 90.56 191 GLU A N 1
ATOM 1576 C CA . GLU A 1 191 ? 1.417 1.994 -24.996 1.00 90.56 191 GLU A CA 1
ATOM 1577 C C . GLU A 1 191 ? 2.745 1.852 -24.238 1.00 90.56 191 GLU A C 1
ATOM 1579 O O . GLU A 1 191 ? 3.820 2.013 -24.828 1.00 90.56 191 GLU A O 1
ATOM 1584 N N . ILE A 1 192 ? 2.693 1.498 -22.951 1.00 88.06 192 ILE A N 1
ATOM 1585 C CA . ILE A 1 192 ? 3.895 1.281 -22.139 1.00 88.06 192 ILE A CA 1
ATOM 1586 C C . ILE A 1 192 ? 4.693 0.084 -22.668 1.00 88.06 192 ILE A C 1
ATOM 1588 O O . ILE A 1 192 ? 5.899 0.208 -22.880 1.00 88.06 192 ILE A O 1
ATOM 1592 N N . VAL A 1 193 ? 4.046 -1.041 -22.984 1.00 89.56 193 VAL A N 1
ATOM 1593 C CA . VAL A 1 193 ? 4.722 -2.213 -23.576 1.00 89.56 193 VAL A CA 1
ATOM 1594 C C . VAL A 1 193 ? 5.372 -1.863 -24.916 1.00 89.56 193 VAL A C 1
ATOM 1596 O O . VAL A 1 193 ? 6.512 -2.259 -25.177 1.00 89.56 193 VAL A O 1
ATOM 1599 N N . LYS A 1 194 ? 4.698 -1.078 -25.768 1.00 90.06 194 LYS A N 1
ATOM 1600 C CA . LYS A 1 194 ? 5.281 -0.569 -27.021 1.00 90.06 194 LYS A CA 1
ATOM 1601 C C . LYS A 1 194 ? 6.517 0.290 -26.758 1.00 90.06 194 LYS A C 1
ATOM 1603 O O . LYS A 1 194 ? 7.499 0.143 -27.484 1.00 90.06 194 LYS A O 1
ATOM 1608 N N . LYS A 1 195 ? 6.494 1.165 -25.745 1.00 87.75 195 LYS A N 1
ATOM 1609 C CA . LYS A 1 195 ? 7.660 1.972 -25.341 1.00 87.75 195 LYS A CA 1
ATOM 1610 C C . LYS A 1 195 ? 8.807 1.084 -24.864 1.00 87.75 195 LYS A C 1
ATOM 1612 O O . LYS A 1 195 ? 9.915 1.263 -25.352 1.00 87.75 195 LYS A O 1
ATOM 1617 N N . ILE A 1 196 ? 8.538 0.093 -24.012 1.00 87.19 196 ILE A N 1
ATOM 1618 C CA . ILE A 1 196 ? 9.553 -0.853 -23.522 1.00 87.19 196 ILE A CA 1
ATOM 1619 C C . ILE A 1 196 ? 10.214 -1.598 -24.691 1.00 87.19 196 ILE A C 1
ATOM 1621 O O . ILE A 1 196 ? 11.436 -1.655 -24.772 1.00 87.19 196 ILE A O 1
ATOM 1625 N N . ASN A 1 197 ? 9.431 -2.097 -25.655 1.00 86.69 197 ASN A N 1
ATOM 1626 C CA . ASN A 1 197 ? 9.981 -2.786 -26.831 1.00 86.69 197 ASN A CA 1
ATOM 1627 C C . ASN A 1 197 ? 10.854 -1.869 -27.715 1.00 86.69 197 ASN A C 1
ATOM 1629 O O . ASN A 1 197 ? 11.731 -2.366 -28.414 1.00 86.69 197 ASN A O 1
ATOM 1633 N N . LYS A 1 198 ? 10.621 -0.547 -27.704 1.00 85.62 198 LYS A N 1
ATOM 1634 C CA . LYS A 1 198 ? 11.415 0.435 -28.465 1.00 85.62 198 LYS A CA 1
ATOM 1635 C C . LYS A 1 198 ? 12.738 0.804 -27.803 1.00 85.62 198 LYS A C 1
ATOM 1637 O O . LYS A 1 198 ? 13.613 1.273 -28.517 1.00 85.62 198 LYS A O 1
ATOM 1642 N N . ILE A 1 199 ? 12.890 0.599 -26.490 1.00 81.00 199 ILE A N 1
ATOM 1643 C CA . ILE A 1 199 ? 14.166 0.830 -25.784 1.00 81.00 199 ILE A CA 1
ATOM 1644 C C . ILE A 1 199 ? 15.273 -0.046 -26.391 1.00 81.00 199 ILE A C 1
ATOM 1646 O O . ILE A 1 199 ? 16.437 0.322 -26.359 1.00 81.00 199 ILE A O 1
ATOM 1650 N N . LYS A 1 200 ? 14.900 -1.160 -27.034 1.00 65.00 200 LYS A N 1
ATOM 1651 C CA . LYS A 1 200 ? 15.817 -2.085 -27.696 1.00 65.00 200 LYS A CA 1
ATOM 1652 C C . LYS A 1 200 ? 15.769 -1.986 -29.229 1.00 65.00 200 LYS A C 1
ATOM 1654 O O . LYS A 1 200 ? 15.457 -2.973 -29.903 1.00 65.00 200 LYS A O 1
ATOM 1659 N N . LYS A 1 201 ? 16.069 -0.803 -29.772 1.00 50.62 201 LYS A N 1
ATOM 1660 C CA . LYS A 1 201 ? 16.480 -0.632 -31.174 1.00 50.62 201 LYS A CA 1
ATOM 1661 C C . LYS A 1 201 ? 17.799 0.113 -31.268 1.00 50.62 201 LYS A C 1
ATOM 1663 O O . LYS A 1 201 ? 17.863 1.220 -30.698 1.00 50.62 201 LYS A O 1
#

pLDDT: mean 80.12, std 16.63, range [42.78, 98.44]

Secondary structure (DSSP, 8-state):
----HHHHHHHHHHHHHHHHHHGGGGS--------S----TTTT-------HHHHHHHHHHHHHHHHHHHHHHHHHHHHHHHHHHHHHHHHHHHTS--TTTHHHHHHHHHHHHHHHHHHHHHHTT-HHHHHHHHHHHHHH-TT-HHHHHHHHHHHHHHHHHS--HHHHHHHHHHHHHHHTT-GGGHHHHHHHHHHHHHHT-